Protein AF-Q3BUY1-F1 (afdb_monomer_lite)

InterPro domains:
  IPR007438 Protein of unknown function DUF488 [PF04343] (102-223)

pLDDT: mean 77.62, std 26.27, range [29.38, 98.88]

Secondary structure (DSSP, 8-state):
--PPPHHHHHHHHHHHHHHHHHHHHHHHTT----SS---------------S--------------PPP----------TT----S---EEEEEEE-TT--HHHHHHHHHHTT--EEEE--SS---SS-GGGSHHHHHHHHHHTT-EEEE-GGG-S-PPPPTT-S-TT-SSHHHHHHHHHTTSHHHHHHHHHHHHHHHHS-EEEEESSSSGGGSTHHHHHHHHHHTTEEEEEE-SSS-EEE----TT-EEETTEEE-PPPPPPS----

Sequence (268 aa):
MVALPAHRCHRIQDDLERSAITLLRELHALKKPMSQIRVRAEVACPSLAVGAGSASAVLPLRLTAAAMHDTSPLINTDAPGLQAAGDTAGMLWTIGHSTRTWEAFVALLSAHRIKAVVDVRRFPGSRRYPWFASDTMAHALDAASVRYLWLPELGGRRKAQPGSPNGAWRNAAFQGYADHMTSADFGAGLEQATAMARERRTALMCAEALWWQCHRRLIADLLLHRRWQVLHILGETAVQPHQLNADARPVGRDLIYPPRQVGLFSAG

Organism: Xanthomonas euvesicatoria pv. vesicatoria (strain 85-10) (NCBI:txid316273)

Radius of gyration: 26.45 Å; chains: 1; bounding box: 80×48×69 Å

Foldseek 3Di:
DDDDPVVVVVVVVVVVVVVVVVVVVVVVVVPDDDDDDDWDFDQDDDPDDDDDDDDDDDRDRDGDDDDDDDDDDDPPPPPPPPPDDDDFLFAAEAFACALDDPVQVVLQCVLVVFQEEEEQALQQDDPNHRCSRQVNVCVVVVVVNHHYHYQNLSHFPFAADVVQQAAQDPDRSLSRSLVSCPDPSVVVSLVVQSVCRVVTHYYYYDHDGDCVVDSVLQSLLLSVLVRYWYWYRNHSPDIDTRDHDPQWDDDPSGTGRGHPPPPPDPDD

Structure (mmCIF, N/CA/C/O backbone):
data_AF-Q3BUY1-F1
#
_entry.id   AF-Q3BUY1-F1
#
loop_
_atom_site.group_PDB
_atom_site.id
_atom_site.type_symbol
_atom_site.label_atom_id
_atom_site.label_alt_id
_atom_site.label_comp_id
_atom_site.label_asym_id
_atom_site.label_entity_id
_atom_site.label_seq_id
_atom_site.pdbx_PDB_ins_code
_atom_site.Cartn_x
_atom_site.Cartn_y
_atom_site.Cartn_z
_atom_site.occupancy
_atom_site.B_iso_or_equiv
_atom_site.auth_seq_id
_atom_site.auth_comp_id
_atom_site.auth_asym_id
_atom_site.auth_atom_id
_atom_site.pdbx_PDB_model_num
ATOM 1 N N . MET A 1 1 ? 64.585 -24.151 -15.903 1.00 33.78 1 MET A N 1
ATOM 2 C CA . MET A 1 1 ? 63.275 -24.597 -15.384 1.00 33.78 1 MET A CA 1
ATOM 3 C C . MET A 1 1 ? 63.355 -24.528 -13.867 1.00 33.78 1 MET A C 1
ATOM 5 O O . MET A 1 1 ? 64.097 -25.309 -13.293 1.00 33.78 1 MET A O 1
ATOM 9 N N . VAL A 1 2 ? 62.727 -23.545 -13.221 1.00 33.97 2 VAL A N 1
ATOM 10 C CA . VAL A 1 2 ? 62.712 -23.463 -11.749 1.00 33.97 2 VAL A CA 1
ATOM 11 C C . VAL A 1 2 ? 61.261 -23.605 -11.325 1.00 33.97 2 VAL A C 1
ATOM 13 O O . VAL A 1 2 ? 60.441 -22.745 -11.634 1.00 33.97 2 VAL A O 1
ATOM 16 N N . ALA A 1 3 ? 60.934 -24.733 -10.697 1.00 37.47 3 ALA A N 1
ATOM 17 C CA . ALA A 1 3 ? 59.628 -24.939 -10.092 1.00 37.47 3 ALA A CA 1
ATOM 18 C C . ALA A 1 3 ? 59.416 -23.898 -8.983 1.00 37.47 3 ALA A C 1
ATOM 20 O O . ALA A 1 3 ? 60.349 -23.579 -8.243 1.00 37.47 3 ALA A O 1
ATOM 21 N N . LEU A 1 4 ? 58.191 -23.381 -8.850 1.00 40.56 4 LEU A N 1
ATOM 22 C CA . LEU A 1 4 ? 57.811 -22.625 -7.660 1.00 40.56 4 LEU A CA 1
ATOM 23 C C . LEU A 1 4 ? 58.041 -23.532 -6.444 1.00 40.56 4 LEU A C 1
ATOM 25 O O . LEU A 1 4 ? 57.501 -24.639 -6.404 1.00 40.56 4 LEU A O 1
ATOM 29 N N . PRO A 1 5 ? 58.863 -23.112 -5.472 1.00 46.19 5 PRO A N 1
ATOM 30 C CA . PRO A 1 5 ? 59.181 -23.971 -4.349 1.00 46.19 5 PRO A CA 1
ATOM 31 C C . PRO A 1 5 ? 57.901 -24.238 -3.547 1.00 46.19 5 PRO A C 1
ATOM 33 O O . PRO A 1 5 ? 57.126 -23.319 -3.275 1.00 46.19 5 PRO A O 1
ATOM 36 N N . ALA A 1 6 ? 57.683 -25.506 -3.185 1.00 48.06 6 ALA A N 1
ATOM 37 C CA . ALA A 1 6 ? 56.434 -26.031 -2.617 1.00 48.06 6 ALA A CA 1
ATOM 38 C C . ALA A 1 6 ? 55.857 -25.194 -1.456 1.00 48.06 6 ALA A C 1
ATOM 40 O O . ALA A 1 6 ? 54.640 -25.089 -1.309 1.00 48.06 6 ALA A O 1
ATOM 41 N N . HIS A 1 7 ? 56.716 -24.509 -0.693 1.00 46.41 7 HIS A N 1
ATOM 42 C CA . HIS A 1 7 ? 56.315 -23.627 0.406 1.00 46.41 7 HIS A CA 1
ATOM 43 C C . HIS A 1 7 ? 55.450 -22.425 -0.028 1.00 46.41 7 HIS A C 1
ATOM 45 O O . HIS A 1 7 ? 54.626 -21.962 0.757 1.00 46.41 7 HIS A O 1
ATOM 51 N N . ARG A 1 8 ? 55.595 -21.912 -1.261 1.00 48.72 8 ARG A N 1
ATOM 52 C CA . ARG A 1 8 ? 54.744 -20.820 -1.781 1.00 48.72 8 ARG A CA 1
ATOM 53 C C . ARG A 1 8 ? 53.367 -21.308 -2.228 1.00 48.72 8 ARG A C 1
ATOM 55 O O . ARG A 1 8 ? 52.409 -20.557 -2.096 1.00 48.72 8 ARG A O 1
ATOM 62 N N . CYS A 1 9 ? 53.263 -22.547 -2.708 1.00 46.00 9 CYS A N 1
ATOM 63 C CA . CYS A 1 9 ? 51.984 -23.152 -3.086 1.00 46.00 9 CYS A CA 1
ATOM 64 C C . CYS A 1 9 ? 51.136 -23.461 -1.841 1.00 46.00 9 CYS A C 1
ATOM 66 O O . CYS A 1 9 ? 49.949 -23.157 -1.811 1.00 46.00 9 CYS A O 1
ATOM 68 N N . HIS A 1 10 ? 51.774 -23.960 -0.775 1.00 46.94 10 HIS A N 1
ATOM 69 C CA . HIS A 1 10 ? 51.109 -24.199 0.510 1.00 46.94 10 HIS A CA 1
ATOM 70 C C . HIS A 1 10 ? 50.552 -22.921 1.146 1.00 46.94 10 HIS A C 1
ATOM 72 O O . HIS A 1 10 ? 49.412 -22.918 1.589 1.00 46.94 10 HIS A O 1
ATOM 78 N N . ARG A 1 11 ? 51.295 -21.807 1.113 1.00 50.91 11 ARG A N 1
ATOM 79 C CA . ARG A 1 11 ? 50.829 -20.546 1.714 1.00 50.91 11 ARG A CA 1
ATOM 80 C C . ARG A 1 11 ? 49.587 -19.969 1.014 1.00 50.91 11 ARG A C 1
ATOM 82 O O . ARG A 1 11 ? 48.694 -19.468 1.681 1.00 50.91 11 ARG A O 1
ATOM 89 N N . ILE A 1 12 ? 49.501 -20.089 -0.314 1.00 51.91 12 ILE A N 1
ATOM 90 C CA . ILE A 1 12 ? 48.319 -19.663 -1.088 1.00 51.91 12 ILE A CA 1
ATOM 91 C C . ILE A 1 12 ? 47.115 -20.574 -0.794 1.00 51.91 12 ILE A C 1
ATOM 93 O O . ILE A 1 12 ? 45.978 -20.107 -0.753 1.00 51.91 12 ILE A O 1
ATOM 97 N N . GLN A 1 13 ? 47.364 -21.863 -0.557 1.00 50.06 13 GLN A N 1
ATOM 98 C CA . GLN A 1 13 ? 46.326 -22.822 -0.194 1.00 50.06 13 GLN A CA 1
ATOM 99 C C . GLN A 1 13 ? 45.777 -22.567 1.219 1.00 50.06 13 GLN A C 1
ATOM 101 O O . GLN A 1 13 ? 44.560 -22.519 1.392 1.00 50.06 13 GLN A O 1
ATOM 106 N N . ASP A 1 14 ? 46.650 -22.274 2.186 1.00 51.00 14 ASP A N 1
ATOM 107 C CA . ASP A 1 14 ? 46.259 -21.905 3.552 1.00 51.00 14 ASP A CA 1
ATOM 108 C C . ASP A 1 14 ? 45.413 -20.618 3.593 1.00 51.00 14 ASP A C 1
ATOM 110 O O . ASP A 1 14 ? 44.458 -20.521 4.369 1.00 51.00 14 ASP A O 1
ATOM 114 N N . ASP A 1 15 ? 45.739 -19.623 2.762 1.00 51.66 15 ASP A N 1
ATOM 115 C CA . ASP A 1 15 ? 45.001 -18.355 2.701 1.00 51.66 15 ASP A CA 1
ATOM 116 C C . ASP A 1 15 ? 43.596 -18.536 2.092 1.00 51.66 15 ASP A C 1
ATOM 118 O O . ASP A 1 15 ? 42.617 -17.986 2.606 1.00 51.66 15 ASP A O 1
ATOM 122 N N . LEU A 1 16 ? 43.457 -19.375 1.057 1.00 51.31 16 LEU A N 1
ATOM 123 C CA . LEU A 1 16 ? 42.161 -19.700 0.447 1.00 51.31 16 LEU A CA 1
ATOM 124 C C . LEU A 1 16 ? 41.267 -20.533 1.377 1.00 51.31 16 LEU A C 1
ATOM 126 O O . LEU A 1 16 ? 40.061 -20.279 1.460 1.00 51.31 16 LEU A O 1
ATOM 130 N N . GLU A 1 17 ? 41.840 -21.483 2.118 1.00 50.34 17 GLU A N 1
ATOM 131 C CA . GLU A 1 17 ? 41.109 -22.257 3.127 1.00 50.34 17 GLU A CA 1
ATOM 132 C C . GLU A 1 17 ? 40.621 -21.363 4.278 1.00 50.34 17 GLU A C 1
ATOM 134 O O . GLU A 1 17 ? 39.466 -21.473 4.702 1.00 50.34 17 GLU A O 1
ATOM 139 N N . ARG A 1 18 ? 41.434 -20.399 4.734 1.00 56.47 18 ARG A N 1
ATOM 140 C CA . ARG A 1 18 ? 41.022 -19.412 5.752 1.00 56.47 18 ARG A CA 1
ATOM 141 C C . ARG A 1 18 ? 39.893 -18.503 5.260 1.00 56.47 18 ARG A C 1
ATOM 143 O O . ARG A 1 18 ? 38.948 -18.245 6.016 1.00 56.47 18 ARG A O 1
ATOM 150 N N . SER A 1 19 ? 39.939 -18.048 4.007 1.00 54.31 19 SER A N 1
ATOM 151 C CA . SER A 1 19 ? 38.847 -17.273 3.400 1.00 54.31 19 SER A CA 1
ATOM 152 C C . SER A 1 19 ? 37.558 -18.093 3.266 1.00 54.31 19 SER A C 1
ATOM 154 O O . SER A 1 19 ? 36.484 -17.590 3.597 1.00 54.31 19 SER A O 1
ATOM 156 N N . ALA A 1 20 ? 37.644 -19.371 2.884 1.00 50.12 20 ALA A N 1
ATOM 157 C CA . ALA A 1 20 ? 36.488 -20.267 2.802 1.00 50.12 20 ALA A CA 1
ATOM 158 C C . ALA A 1 20 ? 35.864 -20.561 4.182 1.00 50.12 20 ALA A C 1
ATOM 160 O O . ALA A 1 20 ? 34.640 -20.556 4.322 1.00 50.12 20 ALA A O 1
ATOM 161 N N . ILE A 1 21 ? 36.684 -20.745 5.224 1.00 51.75 21 ILE A N 1
ATOM 162 C CA . ILE A 1 21 ? 36.218 -20.919 6.612 1.00 51.75 21 ILE A CA 1
ATOM 163 C C . ILE A 1 21 ? 35.515 -19.655 7.128 1.00 51.75 21 ILE A C 1
ATOM 165 O O . ILE A 1 21 ? 34.527 -19.753 7.858 1.00 51.75 21 ILE A O 1
ATOM 169 N N . THR A 1 22 ? 35.983 -18.467 6.737 1.00 50.09 22 THR A N 1
ATOM 170 C CA . THR A 1 22 ? 35.361 -17.186 7.117 1.00 50.09 22 THR A CA 1
ATOM 171 C C . THR A 1 22 ? 33.976 -17.042 6.482 1.00 50.09 22 THR A C 1
ATOM 173 O O . THR A 1 22 ? 33.007 -16.743 7.179 1.00 50.09 22 THR A O 1
ATOM 176 N N . LEU A 1 23 ? 33.852 -17.395 5.200 1.00 50.19 23 LEU A N 1
ATOM 177 C CA . LEU A 1 23 ? 32.583 -17.400 4.467 1.00 50.19 23 LEU A CA 1
ATOM 178 C C . LEU A 1 23 ? 31.588 -18.432 5.035 1.00 50.19 23 LEU A C 1
ATOM 180 O O . LEU A 1 23 ? 30.393 -18.167 5.154 1.00 50.19 23 LEU A O 1
ATOM 184 N N . LEU A 1 24 ? 32.082 -19.598 5.465 1.00 50.47 24 LEU A N 1
ATOM 185 C CA . LEU A 1 24 ? 31.274 -20.619 6.141 1.00 50.47 24 LEU A CA 1
ATOM 186 C C . LEU A 1 24 ? 30.783 -20.168 7.528 1.00 50.47 24 LEU A C 1
ATOM 188 O O . LEU A 1 24 ? 29.666 -20.511 7.915 1.00 50.47 24 LEU A O 1
ATOM 192 N N . ARG A 1 25 ? 31.569 -19.373 8.267 1.00 50.62 25 ARG A N 1
ATOM 193 C CA . ARG A 1 25 ? 31.156 -18.789 9.558 1.00 50.62 25 ARG A CA 1
ATOM 194 C C . ARG A 1 25 ? 30.092 -17.700 9.391 1.00 50.62 25 ARG A C 1
ATOM 196 O O . ARG A 1 25 ? 29.141 -17.678 10.171 1.00 50.62 25 ARG A O 1
ATOM 203 N N . GLU A 1 26 ? 30.193 -16.862 8.359 1.00 52.25 26 GLU A N 1
ATOM 204 C CA . GLU A 1 26 ? 29.149 -15.881 8.013 1.00 52.25 26 GLU A CA 1
ATOM 205 C C . GLU A 1 26 ? 27.837 -16.560 7.593 1.00 52.25 26 GLU A C 1
ATOM 207 O O . GLU A 1 26 ? 26.754 -16.136 7.997 1.00 52.25 26 GLU A O 1
ATOM 212 N N . LEU A 1 27 ? 27.917 -17.679 6.866 1.00 50.47 27 LEU A N 1
ATOM 213 C CA . LEU A 1 27 ? 26.748 -18.489 6.516 1.00 50.47 27 LEU A CA 1
ATOM 214 C C . LEU A 1 27 ? 26.133 -19.209 7.733 1.00 50.47 27 LEU A C 1
ATOM 216 O O . LEU A 1 27 ? 24.914 -19.375 7.790 1.00 50.47 27 LEU A O 1
ATOM 220 N N . HIS A 1 28 ? 26.937 -19.591 8.732 1.00 46.62 28 HIS A N 1
ATOM 221 C CA . HIS A 1 28 ? 26.456 -20.195 9.983 1.00 46.62 28 HIS A CA 1
ATOM 222 C C . HIS A 1 28 ? 25.688 -19.190 10.871 1.00 46.62 28 HIS A C 1
ATOM 224 O O . HIS A 1 28 ? 24.742 -19.570 11.564 1.00 46.62 28 HIS A O 1
ATOM 230 N N . ALA A 1 29 ? 26.011 -17.892 10.794 1.00 47.16 29 ALA A N 1
ATOM 231 C CA . ALA A 1 29 ? 25.286 -16.820 11.491 1.00 47.16 29 ALA A CA 1
ATOM 232 C C . ALA A 1 29 ? 23.836 -16.618 10.990 1.00 47.16 29 ALA A C 1
ATOM 234 O O . ALA A 1 29 ? 23.033 -15.970 11.661 1.00 47.16 29 ALA A O 1
ATOM 235 N N . LEU A 1 30 ? 23.465 -17.220 9.852 1.00 50.41 30 LEU A N 1
ATOM 236 C CA . LEU A 1 30 ? 22.127 -17.142 9.251 1.00 50.41 30 LEU A CA 1
ATOM 237 C C . LEU A 1 30 ? 21.126 -18.197 9.774 1.00 50.41 30 LEU A C 1
ATOM 239 O O . LEU A 1 30 ? 20.049 -18.330 9.193 1.00 50.41 30 LEU A O 1
ATOM 243 N N . LYS A 1 31 ? 21.443 -18.945 10.850 1.00 46.41 31 LYS A N 1
ATOM 244 C CA . LYS A 1 31 ? 20.553 -19.941 11.505 1.00 46.41 31 LYS A CA 1
ATOM 245 C C . LYS A 1 31 ? 19.783 -20.848 10.517 1.00 46.41 31 LYS A C 1
ATOM 247 O O . LYS A 1 31 ? 18.585 -21.078 10.673 1.00 46.41 31 LYS A O 1
ATOM 252 N N . LYS A 1 32 ? 20.458 -21.394 9.501 1.00 46.50 32 LYS A N 1
ATOM 253 C CA . LYS A 1 32 ? 19.895 -22.465 8.658 1.00 46.50 32 LYS A CA 1
ATOM 254 C C . LYS A 1 32 ? 20.292 -23.846 9.208 1.00 46.50 32 LYS A C 1
ATOM 256 O O . LYS A 1 32 ? 21.431 -23.996 9.649 1.00 46.50 32 LYS A O 1
ATOM 261 N N . PRO A 1 33 ? 19.406 -24.862 9.180 1.00 34.06 33 PRO A N 1
ATOM 262 C CA . PRO A 1 33 ? 19.759 -26.225 9.576 1.00 34.06 33 PRO A CA 1
ATOM 263 C C . PRO A 1 33 ? 20.841 -26.796 8.643 1.00 34.06 33 PRO A C 1
ATOM 265 O O . PRO A 1 33 ? 20.724 -26.765 7.420 1.00 34.06 33 PRO A O 1
ATOM 268 N N . MET A 1 34 ? 21.925 -27.281 9.245 1.00 43.62 34 MET A N 1
ATOM 269 C CA . MET A 1 34 ? 23.243 -27.479 8.630 1.00 43.62 34 MET A CA 1
ATOM 270 C C . MET A 1 34 ? 23.447 -28.858 7.965 1.00 43.62 34 MET A C 1
ATOM 272 O O . MET A 1 34 ? 24.556 -29.384 7.981 1.00 43.62 34 MET A O 1
ATOM 276 N N . SER A 1 35 ? 22.407 -29.489 7.411 1.00 42.53 35 SER A N 1
ATOM 277 C CA . SER A 1 35 ? 22.484 -30.908 7.014 1.00 42.53 35 SER A CA 1
ATOM 278 C C . SER A 1 35 ? 22.704 -31.202 5.523 1.00 42.53 35 SER A C 1
ATOM 280 O O . SER A 1 35 ? 22.839 -32.375 5.188 1.00 42.53 35 SER A O 1
ATOM 282 N N . GLN A 1 36 ? 22.776 -30.218 4.614 1.00 41.38 36 GLN A N 1
ATOM 283 C CA . GLN A 1 36 ? 22.778 -30.529 3.165 1.00 41.38 36 GLN A CA 1
ATOM 284 C C . GLN A 1 36 ? 23.725 -29.715 2.263 1.00 41.38 36 GLN A C 1
ATOM 286 O O . GLN A 1 36 ? 23.514 -29.658 1.056 1.00 41.38 36 GLN A O 1
ATOM 291 N N . ILE A 1 37 ? 24.806 -29.122 2.782 1.00 41.00 37 ILE A N 1
ATOM 292 C CA . ILE A 1 37 ? 25.810 -28.462 1.923 1.00 41.00 37 ILE A CA 1
ATOM 293 C C . ILE A 1 37 ? 27.189 -29.080 2.165 1.00 41.00 37 ILE A C 1
ATOM 295 O O . ILE A 1 37 ? 27.761 -28.931 3.242 1.00 41.00 37 ILE A O 1
ATOM 299 N N . ARG A 1 38 ? 27.741 -29.754 1.146 1.00 39.22 38 ARG A N 1
ATOM 300 C CA . ARG A 1 38 ? 29.168 -30.107 1.073 1.00 39.22 38 ARG A CA 1
ATOM 301 C C . ARG A 1 38 ? 29.831 -29.244 0.004 1.00 39.22 38 ARG A C 1
ATOM 303 O O . ARG A 1 38 ? 29.474 -29.335 -1.165 1.00 39.22 38 ARG A O 1
ATOM 310 N N . VAL A 1 39 ? 30.799 -28.428 0.410 1.00 37.84 39 VAL A N 1
ATOM 311 C CA . VAL A 1 39 ? 31.670 -27.665 -0.495 1.00 37.84 39 VAL A CA 1
ATOM 312 C C . VAL A 1 39 ? 33.009 -28.388 -0.555 1.00 37.84 39 VAL A C 1
ATOM 314 O O . VAL A 1 39 ? 33.615 -28.632 0.488 1.00 37.84 39 VAL A O 1
ATOM 317 N N . ARG A 1 40 ? 33.471 -28.743 -1.756 1.00 41.34 40 ARG A N 1
ATOM 318 C CA . ARG A 1 40 ? 34.825 -29.263 -1.979 1.00 41.34 40 ARG A CA 1
ATOM 319 C C . ARG A 1 40 ? 35.535 -28.329 -2.952 1.00 41.34 40 ARG A C 1
ATOM 321 O O . ARG A 1 40 ? 35.026 -28.083 -4.041 1.00 41.34 40 ARG A O 1
ATOM 328 N N . ALA A 1 41 ? 36.671 -27.780 -2.537 1.00 34.78 41 ALA A N 1
ATOM 329 C CA . ALA A 1 41 ? 37.552 -27.011 -3.404 1.00 34.78 41 ALA A CA 1
ATOM 330 C C . ALA A 1 41 ? 38.687 -27.935 -3.857 1.00 34.78 41 ALA A C 1
ATOM 332 O O . ALA A 1 41 ? 39.421 -28.455 -3.022 1.00 34.78 41 ALA A O 1
ATOM 333 N N . GLU A 1 42 ? 38.819 -28.160 -5.161 1.00 41.69 42 GLU A N 1
ATOM 334 C CA . GLU A 1 42 ? 39.972 -28.850 -5.744 1.00 41.69 42 GLU A CA 1
ATOM 335 C C . GLU A 1 42 ? 40.670 -27.895 -6.713 1.00 41.69 42 GLU A C 1
ATOM 337 O O . GLU A 1 42 ? 40.046 -27.320 -7.607 1.00 41.69 42 GLU A O 1
ATOM 342 N N . VAL A 1 43 ? 41.976 -27.705 -6.519 1.00 38.78 43 VAL A N 1
ATOM 343 C CA . VAL A 1 43 ? 42.824 -26.910 -7.410 1.00 38.78 43 VAL A CA 1
ATOM 344 C C . VAL A 1 43 ? 43.507 -27.874 -8.373 1.00 38.78 43 VAL A C 1
ATOM 346 O O . VAL A 1 43 ? 44.375 -28.649 -7.976 1.00 38.78 43 VAL A O 1
ATOM 349 N N . ALA A 1 44 ? 43.119 -27.839 -9.646 1.00 41.78 44 ALA A N 1
ATOM 350 C CA . ALA A 1 44 ? 43.862 -28.535 -10.689 1.00 41.78 44 ALA A CA 1
ATOM 351 C C . ALA A 1 44 ? 45.141 -27.743 -10.998 1.00 41.78 44 ALA A C 1
ATOM 353 O O . ALA A 1 44 ? 45.077 -26.563 -11.337 1.00 41.78 44 ALA A O 1
ATOM 354 N N . CYS A 1 45 ? 46.298 -28.393 -10.887 1.00 35.41 45 CYS A N 1
ATOM 355 C CA . CYS A 1 45 ? 47.588 -27.818 -11.253 1.00 35.41 45 CYS A CA 1
ATOM 356 C C . CYS A 1 45 ? 47.900 -28.237 -12.700 1.00 35.41 45 CYS A C 1
ATOM 358 O O . CYS A 1 45 ? 48.196 -29.414 -12.921 1.00 35.41 45 CYS A O 1
ATOM 360 N N . PRO A 1 46 ? 47.787 -27.359 -13.713 1.00 40.88 46 PRO A N 1
ATOM 361 C CA . PRO A 1 46 ? 48.114 -27.758 -15.070 1.00 40.88 46 PRO A CA 1
ATOM 362 C C . PRO A 1 46 ? 49.635 -27.749 -15.254 1.00 40.88 46 PRO A C 1
ATOM 364 O O . PRO A 1 46 ? 50.321 -26.795 -14.882 1.00 40.88 46 PRO A O 1
ATOM 367 N N . SER A 1 47 ? 50.174 -28.786 -15.891 1.00 38.91 47 SER A N 1
ATOM 368 C CA . SER A 1 47 ? 51.496 -28.720 -16.509 1.00 38.91 47 SER A CA 1
ATOM 369 C C . SER A 1 47 ? 51.421 -27.776 -17.716 1.00 38.91 47 SER A C 1
ATOM 371 O O . SER A 1 47 ? 51.052 -28.193 -18.813 1.00 38.91 47 SER A O 1
ATOM 373 N N . LEU A 1 48 ? 51.709 -26.489 -17.520 1.00 39.78 48 LEU A N 1
ATOM 374 C CA . LEU A 1 48 ? 51.789 -25.506 -18.604 1.00 39.78 48 LEU A CA 1
ATOM 375 C C . LEU A 1 48 ? 53.244 -25.347 -19.057 1.00 39.78 48 LEU A C 1
ATOM 377 O O . LEU A 1 48 ? 54.081 -24.821 -18.326 1.00 39.78 48 LEU A O 1
ATOM 381 N N . ALA A 1 49 ? 53.534 -25.771 -20.287 1.00 36.78 49 ALA A N 1
ATOM 382 C CA . ALA A 1 49 ? 54.678 -25.275 -21.041 1.00 36.78 49 ALA A CA 1
ATOM 383 C C . ALA A 1 49 ? 54.331 -23.871 -21.566 1.00 36.78 49 ALA A C 1
ATOM 385 O O . ALA A 1 49 ? 53.305 -23.699 -22.221 1.00 36.78 49 ALA A O 1
ATOM 386 N N . VAL A 1 50 ? 55.163 -22.868 -21.274 1.00 40.25 50 VAL A N 1
ATOM 387 C CA . VAL A 1 50 ? 54.979 -21.488 -21.754 1.00 40.25 50 VAL A CA 1
ATOM 388 C C . VAL A 1 50 ? 56.152 -21.125 -22.661 1.00 40.25 50 VAL A C 1
ATOM 390 O O . VAL A 1 50 ? 57.295 -21.065 -22.210 1.00 40.25 50 VAL A O 1
ATOM 393 N N . GLY A 1 51 ? 55.865 -20.895 -23.944 1.00 32.59 51 GLY A N 1
ATOM 394 C CA . GLY A 1 51 ? 56.758 -20.182 -24.857 1.00 32.59 51 GLY A CA 1
ATOM 395 C C . GLY A 1 51 ? 56.772 -18.690 -24.517 1.00 32.59 51 GLY A C 1
ATOM 396 O O . GLY A 1 51 ? 55.750 -18.130 -24.129 1.00 32.59 51 GLY A O 1
ATOM 397 N N . ALA A 1 52 ? 57.948 -18.071 -24.611 1.00 41.34 52 ALA A N 1
ATOM 398 C CA . ALA A 1 52 ? 58.226 -16.721 -24.135 1.00 41.34 52 ALA A CA 1
ATOM 399 C C . ALA A 1 52 ? 57.301 -15.652 -24.749 1.00 41.34 52 ALA A C 1
ATOM 401 O O . ALA A 1 52 ? 57.307 -15.419 -25.953 1.00 41.34 52 ALA A O 1
ATOM 402 N N . GLY A 1 53 ? 56.552 -14.968 -23.887 1.00 35.06 53 GLY A N 1
ATOM 403 C CA . GLY A 1 53 ? 55.753 -13.791 -24.214 1.00 35.06 53 GLY A CA 1
ATOM 404 C C . GLY A 1 53 ? 54.945 -13.379 -22.989 1.00 35.06 53 GLY A C 1
ATOM 405 O O . GLY A 1 53 ? 54.182 -14.175 -22.452 1.00 35.06 53 GLY A O 1
ATOM 406 N N . SER A 1 54 ? 55.168 -12.168 -22.486 1.00 46.00 54 SER A N 1
ATOM 407 C CA . SER A 1 54 ? 54.565 -11.640 -21.260 1.00 46.00 54 SER A CA 1
ATOM 408 C C . SER A 1 54 ? 53.033 -11.685 -21.297 1.00 46.00 54 SER A C 1
ATOM 410 O O . SER A 1 54 ? 52.411 -10.911 -22.022 1.00 46.00 54 SER A O 1
ATOM 412 N N . ALA A 1 55 ? 52.427 -12.537 -20.471 1.00 35.31 55 ALA A N 1
ATOM 413 C CA . ALA A 1 55 ? 50.999 -12.513 -20.187 1.00 35.31 55 ALA A CA 1
ATOM 414 C C . ALA A 1 55 ? 50.750 -12.903 -18.722 1.00 35.31 55 ALA A C 1
ATOM 416 O O . ALA A 1 55 ? 51.265 -13.904 -18.228 1.00 35.31 55 ALA A O 1
ATOM 417 N N . SER A 1 56 ? 49.969 -12.077 -18.027 1.00 36.53 56 SER A N 1
ATOM 418 C CA . SER A 1 56 ? 49.468 -12.324 -16.675 1.00 36.53 56 SER A CA 1
ATOM 419 C C . SER A 1 56 ? 48.648 -13.623 -16.659 1.00 36.53 56 SER A C 1
ATOM 421 O O . SER A 1 56 ? 47.618 -13.713 -17.327 1.00 36.53 56 SER A O 1
ATOM 423 N N . ALA A 1 57 ? 49.119 -14.648 -15.945 1.00 36.38 57 ALA A N 1
ATOM 424 C CA . ALA A 1 57 ? 48.443 -15.939 -15.854 1.00 36.38 57 ALA A CA 1
ATOM 425 C C . ALA A 1 57 ? 47.321 -15.874 -14.807 1.00 36.38 57 ALA A C 1
ATOM 427 O O . ALA A 1 57 ? 47.560 -15.982 -13.605 1.00 36.38 57 ALA A O 1
ATOM 428 N N . VAL A 1 58 ? 46.085 -15.698 -15.267 1.00 36.72 58 VAL A N 1
ATOM 429 C CA . VAL A 1 58 ? 44.887 -15.877 -14.442 1.00 36.72 58 VAL A CA 1
ATOM 430 C C . VAL A 1 58 ? 44.611 -17.381 -14.352 1.00 36.72 58 VAL A C 1
ATOM 432 O O . VAL A 1 58 ? 44.250 -18.004 -15.349 1.00 36.72 58 VAL A O 1
ATOM 435 N N . LEU A 1 59 ? 44.816 -17.985 -13.177 1.00 34.88 59 LEU A N 1
ATOM 436 C CA . LEU A 1 59 ? 44.452 -19.385 -12.935 1.00 34.88 59 LEU A CA 1
ATOM 437 C C . LEU A 1 59 ? 42.921 -19.481 -12.777 1.00 34.88 59 LEU A C 1
ATOM 439 O O . LEU A 1 59 ? 42.363 -18.778 -11.931 1.00 34.88 59 LEU A O 1
ATOM 443 N N . PRO A 1 60 ? 42.212 -20.332 -13.538 1.00 31.55 60 PRO A N 1
ATOM 444 C CA . PRO A 1 60 ? 40.775 -20.484 -13.370 1.00 31.55 60 PRO A CA 1
ATOM 445 C C . PRO A 1 60 ? 40.478 -21.309 -12.111 1.00 31.55 60 PRO A C 1
ATOM 447 O O . PRO A 1 60 ? 40.742 -22.509 -12.057 1.00 31.55 60 PRO A O 1
ATOM 450 N N . LEU A 1 61 ? 39.889 -20.674 -11.099 1.00 30.80 61 LEU A N 1
ATOM 451 C CA . LEU A 1 61 ? 39.300 -21.372 -9.959 1.00 30.80 61 LEU A CA 1
ATOM 452 C C . LEU A 1 61 ? 37.981 -22.017 -10.420 1.00 30.80 61 LEU A C 1
ATOM 454 O O . LEU A 1 61 ? 37.001 -21.318 -10.674 1.00 30.80 61 LEU A O 1
ATOM 458 N N . ARG A 1 62 ? 37.932 -23.347 -10.556 1.00 33.00 62 ARG A N 1
ATOM 459 C CA . ARG A 1 62 ? 36.671 -24.070 -10.787 1.00 33.00 62 ARG A CA 1
ATOM 460 C C . ARG A 1 62 ? 36.072 -24.496 -9.449 1.00 33.00 62 ARG A C 1
ATOM 462 O O . ARG A 1 62 ? 36.435 -25.533 -8.909 1.00 33.00 62 ARG A O 1
ATOM 469 N N . LEU A 1 63 ? 35.104 -23.730 -8.946 1.00 29.38 63 LEU A N 1
ATOM 470 C CA . LEU A 1 63 ? 34.142 -24.264 -7.980 1.00 29.38 63 LEU A CA 1
ATOM 471 C C . LEU A 1 63 ? 33.140 -25.134 -8.745 1.00 29.38 63 LEU A C 1
ATOM 473 O O . LEU A 1 63 ? 32.344 -24.624 -9.529 1.00 29.38 63 LEU A O 1
ATOM 477 N N . THR A 1 64 ? 33.167 -26.445 -8.523 1.00 31.30 64 THR A N 1
ATOM 478 C CA . THR A 1 64 ? 32.097 -27.338 -8.983 1.00 31.30 64 THR A CA 1
ATOM 479 C C . THR A 1 64 ? 31.159 -27.622 -7.816 1.00 31.30 64 THR A C 1
ATOM 481 O O . THR A 1 64 ? 31.448 -28.423 -6.934 1.00 31.30 64 THR A O 1
ATOM 484 N N . ALA A 1 65 ? 30.015 -26.938 -7.798 1.00 34.19 65 ALA A N 1
ATOM 485 C CA . ALA A 1 65 ? 28.857 -27.371 -7.029 1.00 34.19 65 ALA A CA 1
ATOM 486 C C . ALA A 1 65 ? 28.016 -28.261 -7.951 1.00 34.19 65 ALA A C 1
ATOM 488 O O . ALA A 1 65 ? 27.343 -27.768 -8.853 1.00 34.19 65 ALA A O 1
ATOM 489 N N . ALA A 1 66 ? 28.101 -29.578 -7.776 1.00 32.56 66 ALA A N 1
ATOM 490 C CA . ALA A 1 66 ? 27.248 -30.505 -8.506 1.00 32.56 66 ALA A CA 1
ATOM 491 C C . ALA A 1 66 ? 25.853 -30.516 -7.862 1.00 32.56 66 ALA A C 1
ATOM 493 O O . ALA A 1 66 ? 25.628 -31.191 -6.859 1.00 32.56 66 ALA A O 1
ATOM 494 N N . ALA A 1 67 ? 24.922 -29.752 -8.434 1.00 33.03 67 ALA A N 1
ATOM 495 C CA . ALA A 1 67 ? 23.497 -30.011 -8.282 1.00 33.03 67 ALA A CA 1
ATOM 496 C C . ALA A 1 67 ? 23.103 -31.047 -9.341 1.00 33.03 67 ALA A C 1
ATOM 498 O O . ALA A 1 67 ? 23.375 -30.880 -10.529 1.00 33.03 67 ALA A O 1
ATOM 499 N N . MET A 1 68 ? 22.526 -32.152 -8.888 1.00 30.72 68 MET A N 1
ATOM 500 C CA . MET A 1 68 ? 22.003 -33.204 -9.753 1.00 30.72 68 MET A CA 1
ATOM 501 C C . MET A 1 68 ? 20.773 -32.695 -10.524 1.00 30.72 68 MET A C 1
ATOM 503 O O . MET A 1 68 ? 20.033 -31.843 -10.042 1.00 30.72 68 MET A O 1
ATOM 507 N N . HIS A 1 69 ? 20.670 -33.191 -11.755 1.00 31.98 69 HIS A N 1
ATOM 508 C CA . HIS A 1 69 ? 19.923 -32.695 -12.908 1.00 31.98 69 HIS A CA 1
ATOM 509 C C . HIS A 1 69 ? 18.434 -32.366 -12.716 1.00 31.98 69 HIS A C 1
ATOM 511 O O . HIS A 1 69 ? 17.711 -33.046 -11.998 1.00 31.98 69 HIS A O 1
ATOM 517 N N . ASP A 1 70 ? 18.031 -31.365 -13.505 1.00 31.17 70 ASP A N 1
ATOM 518 C CA . ASP A 1 70 ? 16.798 -31.257 -14.294 1.00 31.17 70 ASP A CA 1
ATOM 519 C C . ASP A 1 70 ? 15.474 -31.686 -13.645 1.00 31.17 70 ASP A C 1
ATOM 521 O O . ASP A 1 70 ? 15.068 -32.846 -13.643 1.00 31.17 70 ASP A O 1
ATOM 525 N N . THR A 1 71 ? 14.737 -30.686 -13.175 1.00 32.78 71 THR A N 1
ATOM 526 C CA . THR A 1 71 ? 13.317 -30.513 -13.500 1.00 32.78 71 THR A CA 1
ATOM 527 C C . THR A 1 71 ? 12.944 -29.078 -13.145 1.00 32.78 71 THR A C 1
ATOM 529 O O . THR A 1 71 ? 13.375 -28.535 -12.127 1.00 32.78 71 THR A O 1
ATOM 532 N N . SER A 1 72 ? 12.177 -28.427 -14.016 1.00 33.56 72 SER A N 1
ATOM 533 C CA . SER A 1 72 ? 11.630 -27.085 -13.785 1.00 33.56 72 SER A CA 1
ATOM 534 C C . SER A 1 72 ? 11.058 -26.949 -12.369 1.00 33.56 72 SER A C 1
ATOM 536 O O . SER A 1 72 ? 10.252 -27.799 -11.983 1.00 33.56 72 SER A O 1
ATOM 538 N N . PRO A 1 73 ? 11.366 -25.890 -11.594 1.00 35.41 73 PRO A N 1
ATOM 539 C CA . PRO A 1 73 ? 10.654 -25.679 -10.354 1.00 35.41 73 PRO A CA 1
ATOM 540 C C . PRO A 1 73 ? 9.282 -25.109 -10.710 1.00 35.41 73 PRO A C 1
ATOM 542 O O . PRO A 1 73 ? 9.091 -23.909 -10.923 1.00 35.41 73 PRO A O 1
ATOM 545 N N . LEU A 1 74 ? 8.307 -26.014 -10.770 1.00 34.25 74 LEU A N 1
ATOM 546 C CA . LEU A 1 74 ? 6.955 -25.711 -10.342 1.00 34.25 74 LEU A CA 1
ATOM 547 C C . LEU A 1 74 ? 7.064 -24.970 -9.007 1.00 34.25 74 LEU A C 1
ATOM 549 O O . LEU A 1 74 ? 7.796 -25.375 -8.103 1.00 34.25 74 LEU A O 1
ATOM 553 N N . ILE A 1 75 ? 6.359 -23.852 -8.904 1.00 41.06 75 ILE A N 1
ATOM 554 C CA . ILE A 1 75 ? 6.119 -23.189 -7.630 1.00 41.06 75 ILE A CA 1
ATOM 555 C C . ILE A 1 75 ? 5.435 -24.229 -6.735 1.00 41.06 75 ILE A C 1
ATOM 557 O O . ILE A 1 75 ? 4.236 -24.460 -6.881 1.00 41.06 75 ILE A O 1
ATOM 561 N N . ASN A 1 76 ? 6.182 -24.859 -5.824 1.00 32.44 76 ASN A N 1
ATOM 562 C CA . ASN A 1 76 ? 5.580 -25.590 -4.720 1.00 32.44 76 ASN A CA 1
ATOM 563 C C . ASN A 1 76 ? 4.907 -24.548 -3.835 1.00 32.44 76 ASN A C 1
ATOM 565 O O . ASN A 1 76 ? 5.553 -23.760 -3.146 1.00 32.44 76 ASN A O 1
ATOM 569 N N . THR A 1 77 ? 3.583 -24.525 -3.923 1.00 40.81 77 THR A N 1
ATOM 570 C CA . THR A 1 77 ? 2.703 -23.705 -3.089 1.00 40.81 77 THR A CA 1
ATOM 571 C C . THR A 1 77 ? 2.587 -24.278 -1.670 1.00 40.81 77 THR A C 1
ATOM 573 O O . THR A 1 77 ? 1.961 -23.667 -0.810 1.00 40.81 77 THR A O 1
ATOM 576 N N . ASP A 1 78 ? 3.281 -25.384 -1.394 1.00 36.19 78 ASP A N 1
ATOM 577 C CA . ASP A 1 78 ? 3.335 -26.066 -0.105 1.00 36.19 78 ASP A CA 1
ATOM 578 C C . ASP A 1 78 ? 4.466 -25.518 0.774 1.00 36.19 78 ASP A C 1
ATOM 580 O O . ASP A 1 78 ? 5.414 -26.208 1.154 1.00 36.19 78 ASP A O 1
ATOM 584 N N . ALA A 1 79 ? 4.362 -24.237 1.127 1.00 38.41 79 ALA A N 1
ATOM 585 C CA . ALA A 1 79 ? 4.933 -23.790 2.389 1.00 38.41 79 ALA A CA 1
ATOM 586 C C . ALA A 1 79 ? 4.083 -24.409 3.519 1.00 38.41 79 ALA A C 1
ATOM 588 O O . ALA A 1 79 ? 2.862 -24.220 3.517 1.00 38.41 79 ALA A O 1
ATOM 589 N N . PRO A 1 80 ? 4.669 -25.134 4.491 1.00 37.91 80 PRO A N 1
ATOM 590 C CA . PRO A 1 80 ? 3.899 -25.711 5.584 1.00 37.91 80 PRO A CA 1
ATOM 591 C C . PRO A 1 80 ? 3.384 -24.568 6.467 1.00 37.91 80 PRO A C 1
ATOM 593 O O . PRO A 1 80 ? 4.143 -23.951 7.214 1.00 37.91 80 PRO A O 1
ATOM 596 N N . GLY A 1 81 ? 2.095 -24.245 6.322 1.00 34.56 81 GLY A N 1
ATOM 597 C CA . GLY A 1 81 ? 1.425 -23.204 7.102 1.00 34.56 81 GLY A CA 1
ATOM 598 C C . GLY A 1 81 ? 0.230 -22.506 6.447 1.00 34.56 81 GLY A C 1
ATOM 599 O O . GLY A 1 81 ? -0.403 -21.695 7.120 1.00 34.56 81 GLY A O 1
ATOM 600 N N . LEU A 1 82 ? -0.126 -22.791 5.187 1.00 45.66 82 LEU A N 1
ATOM 601 C CA . LEU A 1 82 ? -1.391 -22.304 4.627 1.00 45.66 82 LEU A CA 1
ATOM 602 C C . LEU A 1 82 ? -2.520 -23.258 5.038 1.00 45.66 82 LEU A C 1
ATOM 604 O O . LEU A 1 82 ? -2.818 -24.225 4.345 1.00 45.66 82 LEU A O 1
ATOM 608 N N . GLN A 1 83 ? -3.135 -23.012 6.194 1.00 39.31 83 GLN A N 1
ATOM 609 C CA . GLN A 1 83 ? -4.403 -23.659 6.526 1.00 39.31 83 GLN A CA 1
ATOM 610 C C . GLN A 1 83 ? -5.449 -23.235 5.484 1.00 39.31 83 GLN A C 1
ATOM 612 O O . GLN A 1 83 ? -5.953 -22.114 5.518 1.00 39.31 83 GLN A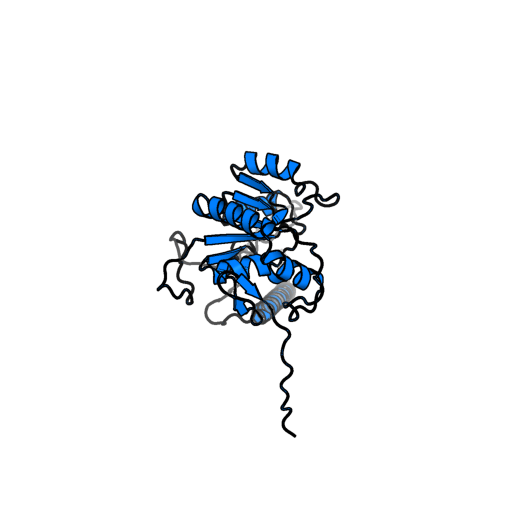 O 1
ATOM 617 N N . ALA A 1 84 ? -5.758 -24.122 4.541 1.00 44.84 84 ALA A N 1
ATOM 618 C CA . ALA A 1 84 ? -6.895 -23.984 3.647 1.00 44.84 84 ALA A CA 1
ATOM 619 C C . ALA A 1 84 ? -8.080 -24.767 4.226 1.00 44.84 84 ALA A C 1
ATOM 621 O O . ALA A 1 84 ? -8.069 -25.993 4.225 1.00 44.84 84 ALA A O 1
ATOM 622 N N . ALA A 1 85 ? -9.092 -24.046 4.715 1.00 42.94 85 ALA A N 1
ATOM 623 C CA . ALA A 1 85 ? -10.475 -24.527 4.832 1.00 42.94 85 ALA A CA 1
ATOM 624 C C . ALA A 1 85 ? -11.455 -23.343 4.982 1.00 42.94 85 ALA A C 1
ATOM 626 O O . ALA A 1 85 ? -12.328 -23.326 5.846 1.00 42.94 85 ALA A O 1
ATOM 627 N N . GLY A 1 86 ? -11.280 -22.313 4.154 1.00 55.44 86 GLY A N 1
ATOM 628 C CA . GLY A 1 86 ? -12.225 -21.209 4.020 1.00 55.44 86 GLY A CA 1
ATOM 629 C C . GLY A 1 86 ? -11.995 -20.482 2.700 1.00 55.44 86 GLY A C 1
ATOM 630 O O . GLY A 1 86 ? -10.846 -20.314 2.289 1.00 55.44 86 GLY A O 1
ATOM 631 N N . ASP A 1 87 ? -13.072 -20.063 2.034 1.00 72.44 87 ASP A N 1
ATOM 632 C CA . ASP A 1 87 ? -12.984 -19.304 0.784 1.00 72.44 87 ASP A CA 1
ATOM 633 C C . ASP A 1 87 ? -12.159 -18.027 0.997 1.00 72.44 87 ASP A C 1
ATOM 635 O O . ASP A 1 87 ? -12.517 -17.137 1.778 1.00 72.44 87 ASP A O 1
ATOM 639 N N . THR A 1 88 ? -11.015 -17.960 0.315 1.00 79.19 88 THR A N 1
ATOM 640 C CA . THR A 1 88 ? -10.150 -16.778 0.283 1.00 79.19 88 THR A CA 1
ATOM 641 C C . THR A 1 88 ? -10.783 -15.735 -0.641 1.00 79.19 88 THR A C 1
ATOM 643 O O . THR A 1 88 ? -11.137 -16.042 -1.775 1.00 79.19 88 THR A O 1
ATOM 646 N N . ALA A 1 89 ? -10.893 -14.486 -0.185 1.00 90.75 89 ALA A N 1
ATOM 647 C CA . ALA A 1 89 ? -11.518 -13.394 -0.941 1.00 90.75 89 ALA A CA 1
ATOM 648 C C . ALA A 1 89 ? -10.687 -12.918 -2.154 1.00 90.75 89 ALA A C 1
ATOM 650 O O . ALA A 1 89 ? -11.220 -12.265 -3.053 1.00 90.75 89 ALA A O 1
ATOM 651 N N . GLY A 1 90 ? -9.387 -13.223 -2.160 1.00 96.12 90 GLY A N 1
ATOM 652 C CA . GLY A 1 90 ? -8.438 -12.933 -3.232 1.00 96.12 90 GLY A CA 1
ATOM 653 C C . GLY A 1 90 ? -6.985 -12.963 -2.746 1.00 96.12 90 GLY A C 1
ATOM 654 O O . GLY A 1 90 ? -6.709 -13.206 -1.568 1.00 96.12 90 GLY A O 1
ATOM 655 N N . MET A 1 91 ? -6.041 -12.697 -3.651 1.00 98.12 91 MET A N 1
ATOM 656 C CA . MET A 1 91 ? -4.612 -12.583 -3.341 1.00 98.12 91 MET A CA 1
ATOM 657 C C . MET A 1 91 ? -4.079 -11.223 -3.785 1.00 98.12 91 MET A C 1
ATOM 659 O O . MET A 1 91 ? -4.358 -10.771 -4.893 1.00 98.12 91 MET A O 1
ATOM 663 N N . LEU A 1 92 ? -3.267 -10.593 -2.941 1.00 98.31 92 LEU A N 1
ATOM 664 C CA . LEU A 1 92 ? -2.647 -9.306 -3.221 1.00 98.31 92 LEU A CA 1
ATOM 665 C C . LEU A 1 92 ? -1.172 -9.312 -2.805 1.00 98.31 92 LEU A C 1
ATOM 667 O O . LEU A 1 92 ? -0.776 -9.909 -1.807 1.00 98.31 92 LEU A O 1
ATOM 671 N N . TRP A 1 93 ? -0.340 -8.638 -3.590 1.00 98.81 93 TRP A N 1
ATOM 672 C CA . TRP A 1 93 ? 1.096 -8.551 -3.358 1.00 98.81 93 TRP A CA 1
ATOM 673 C C . TRP A 1 93 ? 1.455 -7.179 -2.805 1.00 98.81 93 TRP A C 1
ATOM 675 O O . TRP A 1 93 ? 0.722 -6.212 -2.982 1.00 98.81 93 TRP A O 1
ATOM 685 N N . THR A 1 94 ? 2.609 -7.042 -2.167 1.00 98.81 94 THR A N 1
ATOM 686 C CA . THR A 1 94 ? 3.137 -5.718 -1.826 1.00 98.81 94 THR A CA 1
ATOM 687 C C . THR A 1 94 ? 4.600 -5.608 -2.217 1.00 98.81 94 THR A C 1
ATOM 689 O O . THR A 1 94 ? 5.344 -6.582 -2.117 1.00 98.81 94 THR A O 1
ATOM 692 N N . ILE A 1 95 ? 5.030 -4.409 -2.599 1.00 98.69 95 ILE A N 1
ATOM 693 C CA . ILE A 1 95 ? 6.415 -4.131 -2.984 1.00 98.69 95 ILE A CA 1
ATOM 694 C C . ILE A 1 95 ? 6.853 -2.741 -2.510 1.00 98.69 95 ILE A C 1
ATOM 696 O O . ILE A 1 95 ? 6.062 -1.806 -2.435 1.00 98.69 95 ILE A O 1
ATOM 700 N N . GLY A 1 96 ? 8.109 -2.612 -2.093 1.00 98.00 96 GLY A N 1
ATOM 701 C CA . GLY A 1 96 ? 8.704 -1.331 -1.721 1.00 98.00 96 GLY A CA 1
ATOM 702 C C . GLY A 1 96 ? 9.736 -0.922 -2.755 1.00 98.00 96 GLY A C 1
ATOM 703 O O . GLY A 1 96 ? 10.660 -1.696 -3.005 1.00 98.00 96 GLY A O 1
ATOM 704 N N . HIS A 1 97 ? 9.629 0.271 -3.338 1.00 96.12 97 HIS A N 1
ATOM 705 C CA . HIS A 1 97 ? 10.595 0.687 -4.356 1.00 96.12 97 HIS A CA 1
ATOM 706 C C . HIS A 1 97 ? 11.972 1.017 -3.753 1.00 96.12 97 HIS A C 1
ATOM 708 O O . HIS A 1 97 ? 13.003 0.717 -4.353 1.00 96.12 97 HIS A O 1
ATOM 714 N N . SER A 1 98 ? 12.014 1.523 -2.514 1.00 94.88 98 SER A N 1
ATOM 715 C CA . SER A 1 98 ? 13.245 1.890 -1.806 1.00 94.88 98 SER A CA 1
ATOM 716 C C . SER A 1 98 ? 14.125 2.803 -2.668 1.00 94.88 98 SER A C 1
ATOM 718 O O . SER A 1 98 ? 13.623 3.718 -3.321 1.00 94.88 98 SER A O 1
ATOM 720 N N . THR A 1 99 ? 15.428 2.553 -2.678 1.00 95.12 99 THR A N 1
ATOM 721 C CA . THR A 1 99 ? 16.431 3.271 -3.461 1.00 95.12 99 THR A CA 1
ATOM 722 C C . THR A 1 99 ? 16.850 2.491 -4.709 1.00 95.12 99 THR A C 1
ATOM 724 O O . THR A 1 99 ? 17.960 2.687 -5.200 1.00 95.12 99 THR A O 1
ATOM 727 N N . ARG A 1 100 ? 16.017 1.550 -5.178 1.00 95.50 100 ARG A N 1
ATOM 728 C CA . ARG A 1 100 ? 16.338 0.676 -6.314 1.00 95.50 100 ARG A CA 1
ATOM 729 C C . ARG A 1 100 ? 16.413 1.473 -7.614 1.00 95.50 100 ARG A C 1
ATOM 731 O O . ARG A 1 100 ? 15.693 2.460 -7.784 1.00 95.50 100 ARG A O 1
ATOM 738 N N . THR A 1 101 ? 17.255 1.012 -8.535 1.00 96.50 101 THR A N 1
ATOM 739 C CA . THR A 1 101 ? 17.190 1.473 -9.925 1.00 96.50 101 THR A CA 1
ATOM 740 C C . THR A 1 101 ? 15.883 1.005 -10.564 1.00 96.50 101 THR A C 1
ATOM 742 O O . THR A 1 101 ? 15.181 0.140 -10.022 1.00 96.50 101 THR A O 1
ATOM 745 N N . TRP A 1 102 ? 15.546 1.587 -11.711 1.00 96.19 102 TRP A N 1
ATOM 746 C CA . TRP A 1 102 ? 14.356 1.201 -12.458 1.00 96.19 102 TRP A CA 1
ATOM 747 C C . TRP A 1 102 ? 14.407 -0.272 -12.889 1.00 96.19 102 TRP A C 1
ATOM 749 O O . TRP A 1 102 ? 13.456 -1.019 -12.670 1.00 96.19 102 TRP A O 1
ATOM 759 N N . GLU A 1 103 ? 15.554 -0.717 -13.397 1.00 96.69 103 GLU A N 1
ATOM 760 C CA . GLU A 1 103 ? 15.786 -2.075 -13.899 1.00 96.69 103 GLU A CA 1
ATOM 761 C C . GLU A 1 103 ? 15.621 -3.102 -12.779 1.00 96.69 103 GLU A C 1
ATOM 763 O O . GLU A 1 103 ? 14.902 -4.087 -12.936 1.00 96.69 103 GLU A O 1
ATOM 768 N N . ALA A 1 104 ? 16.212 -2.835 -11.610 1.00 97.19 104 ALA A N 1
ATOM 769 C CA . ALA A 1 104 ? 16.077 -3.701 -10.443 1.00 97.19 104 ALA A CA 1
ATOM 770 C C . ALA A 1 104 ? 14.624 -3.777 -9.947 1.00 97.19 104 ALA A C 1
ATOM 772 O O . ALA A 1 104 ? 14.177 -4.818 -9.470 1.00 97.19 104 ALA A O 1
ATOM 773 N N . PHE A 1 105 ? 13.860 -2.685 -10.049 1.00 97.81 105 PHE A N 1
ATOM 774 C CA . PHE A 1 105 ? 12.444 -2.691 -9.688 1.00 97.81 105 PHE A CA 1
ATOM 775 C C . PHE A 1 105 ? 11.601 -3.508 -10.678 1.00 97.81 105 PHE A C 1
ATOM 777 O O . PHE A 1 105 ? 10.808 -4.347 -10.251 1.00 97.81 105 PHE A O 1
ATOM 784 N N . VAL A 1 106 ? 11.804 -3.331 -11.986 1.00 97.12 106 VAL A N 1
ATOM 785 C CA . VAL A 1 106 ? 11.102 -4.101 -13.028 1.00 97.12 106 VAL A CA 1
ATOM 786 C C . VAL A 1 106 ? 11.469 -5.588 -12.978 1.00 97.12 106 VAL A C 1
ATOM 788 O O . VAL A 1 106 ? 10.592 -6.433 -13.178 1.00 97.12 106 VAL A O 1
ATOM 791 N N . ALA A 1 107 ? 12.716 -5.929 -12.639 1.00 97.38 107 ALA A N 1
ATOM 792 C CA . ALA A 1 107 ? 13.139 -7.312 -12.417 1.00 97.38 107 ALA A CA 1
ATOM 793 C C . ALA A 1 107 ? 12.326 -7.981 -11.297 1.00 97.38 107 ALA A C 1
ATOM 795 O O . ALA A 1 107 ? 11.824 -9.089 -11.482 1.00 97.38 107 ALA A O 1
ATOM 796 N N . LEU A 1 108 ? 12.080 -7.280 -10.181 1.00 98.06 108 LEU A N 1
ATOM 797 C CA . LEU A 1 108 ? 11.214 -7.782 -9.107 1.00 98.06 108 LEU A CA 1
ATOM 798 C C . LEU A 1 108 ? 9.771 -7.995 -9.574 1.00 98.06 108 LEU A C 1
ATOM 800 O O . LEU A 1 108 ? 9.172 -9.025 -9.266 1.00 98.06 108 LEU A O 1
ATOM 804 N N . LEU A 1 109 ? 9.202 -7.038 -10.313 1.00 98.44 109 LEU A N 1
ATOM 805 C CA . LEU A 1 109 ? 7.847 -7.186 -10.852 1.00 98.44 109 LEU A CA 1
ATOM 806 C C . LEU A 1 109 ? 7.754 -8.399 -11.786 1.00 98.44 109 LEU A C 1
ATOM 808 O O . LEU A 1 109 ? 6.805 -9.177 -11.692 1.00 98.44 109 LEU A O 1
ATOM 812 N N . SER A 1 110 ? 8.763 -8.585 -12.636 1.00 97.94 110 SER A N 1
ATOM 813 C CA . SER A 1 110 ? 8.830 -9.672 -13.615 1.00 97.94 110 SER A CA 1
ATOM 814 C C . SER A 1 110 ? 8.999 -11.037 -12.949 1.00 97.94 110 SER A C 1
ATOM 816 O O . SER A 1 110 ? 8.237 -11.955 -13.257 1.00 97.94 110 SER A O 1
ATOM 818 N N . ALA A 1 111 ? 9.918 -11.158 -11.984 1.00 98.00 111 ALA A N 1
ATOM 819 C CA . ALA A 1 111 ? 10.167 -12.390 -11.231 1.00 98.00 111 ALA A CA 1
ATOM 820 C C . ALA A 1 111 ? 8.894 -12.914 -10.544 1.00 98.00 111 ALA A C 1
ATOM 822 O O . ALA A 1 111 ? 8.609 -14.111 -10.570 1.00 98.00 111 ALA A O 1
ATOM 823 N N . HIS A 1 112 ? 8.067 -12.003 -10.019 1.00 98.19 112 HIS A N 1
ATOM 824 C CA . HIS A 1 112 ? 6.799 -12.334 -9.353 1.00 98.19 112 HIS A CA 1
ATOM 825 C C . HIS A 1 112 ? 5.573 -12.261 -10.268 1.00 98.19 112 HIS A C 1
ATOM 827 O O . HIS A 1 112 ? 4.442 -12.419 -9.803 1.00 98.19 112 HIS A O 1
ATOM 833 N N . ARG A 1 113 ? 5.780 -12.049 -11.576 1.00 98.06 113 ARG A N 1
ATOM 834 C CA . ARG A 1 113 ? 4.737 -11.957 -12.613 1.00 98.06 113 ARG A CA 1
ATOM 835 C C . ARG A 1 113 ? 3.661 -10.910 -12.302 1.00 98.06 113 ARG A C 1
ATOM 837 O O . ARG A 1 113 ? 2.488 -11.111 -12.627 1.00 98.06 113 ARG A O 1
ATOM 844 N N . ILE A 1 114 ? 4.037 -9.811 -11.652 1.00 98.62 114 ILE A N 1
ATOM 845 C CA . ILE A 1 114 ? 3.131 -8.701 -11.352 1.00 98.62 114 ILE A CA 1
ATOM 846 C C . ILE A 1 114 ? 2.647 -8.075 -12.664 1.00 98.62 114 ILE A C 1
ATOM 848 O O . ILE A 1 114 ? 3.435 -7.807 -13.567 1.00 98.62 114 ILE A O 1
ATOM 852 N N . LYS A 1 115 ? 1.332 -7.860 -12.770 1.00 98.69 115 LYS A N 1
ATOM 853 C CA . LYS A 1 115 ? 0.657 -7.281 -13.945 1.00 98.69 115 LYS A CA 1
ATOM 854 C C . LYS A 1 115 ? 0.006 -5.93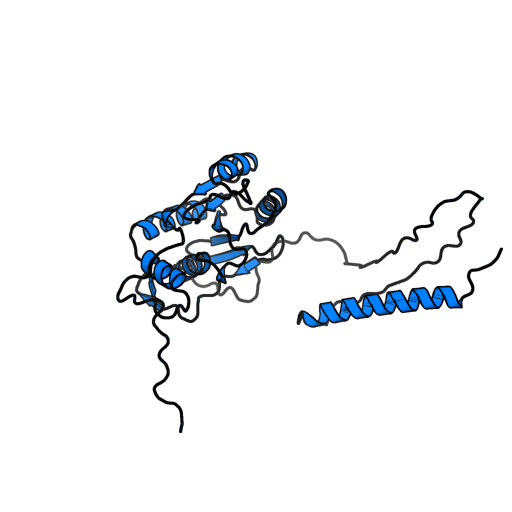3 -13.663 1.00 98.69 115 LYS A C 1
ATOM 856 O O . LYS A 1 115 ? -0.395 -5.248 -14.602 1.00 98.69 115 LYS A O 1
ATOM 861 N N . ALA A 1 116 ? -0.088 -5.548 -12.394 1.00 98.75 116 ALA A N 1
ATOM 862 C CA . ALA A 1 116 ? -0.488 -4.210 -12.007 1.00 98.75 116 ALA A CA 1
ATOM 863 C C . ALA A 1 116 ? 0.227 -3.744 -10.733 1.00 98.75 116 ALA A C 1
ATOM 865 O O . ALA A 1 116 ? 0.463 -4.527 -9.811 1.00 98.75 116 ALA A O 1
ATOM 866 N N . VAL A 1 117 ? 0.547 -2.458 -10.680 1.00 98.81 117 VAL A N 1
ATOM 867 C CA . VAL A 1 117 ? 1.088 -1.767 -9.514 1.00 98.81 117 VAL A CA 1
ATOM 868 C C . VAL A 1 117 ? 0.075 -0.723 -9.073 1.00 98.81 117 VAL A C 1
ATOM 870 O O . VAL A 1 117 ? -0.254 0.192 -9.825 1.00 98.81 117 VAL A O 1
ATOM 873 N N . VAL A 1 118 ? -0.384 -0.859 -7.833 1.00 98.81 118 VAL A N 1
ATOM 874 C CA . VAL A 1 118 ? -1.202 0.145 -7.158 1.00 98.81 118 VAL A CA 1
ATOM 875 C C . VAL A 1 118 ? -0.290 0.950 -6.248 1.00 98.81 118 VAL A C 1
ATOM 877 O O . VAL A 1 118 ? 0.224 0.444 -5.251 1.00 98.81 118 VAL A O 1
ATOM 880 N N . ASP A 1 119 ? -0.063 2.204 -6.592 1.00 98.62 119 ASP A N 1
ATOM 881 C CA . ASP A 1 119 ? 0.745 3.121 -5.809 1.00 98.62 119 ASP A CA 1
ATOM 882 C C . ASP A 1 119 ? -0.072 3.716 -4.668 1.00 98.62 119 ASP A C 1
ATOM 884 O O . ASP A 1 119 ? -0.981 4.517 -4.884 1.00 98.62 119 ASP A O 1
ATOM 888 N N . VAL A 1 120 ? 0.275 3.331 -3.441 1.00 98.56 120 VAL A N 1
ATOM 889 C CA . VAL A 1 120 ? -0.399 3.793 -2.223 1.00 98.56 120 VAL A CA 1
ATOM 890 C C . VAL A 1 120 ? 0.333 4.968 -1.575 1.00 98.56 120 VAL A C 1
ATOM 892 O O . VAL A 1 120 ? 0.121 5.288 -0.411 1.00 98.56 120 VAL A O 1
ATOM 895 N N . ARG A 1 121 ? 1.247 5.644 -2.281 1.00 97.88 121 ARG A N 1
ATOM 896 C CA . ARG A 1 121 ? 1.909 6.843 -1.753 1.00 97.88 121 ARG A CA 1
ATOM 897 C C . ARG A 1 121 ? 0.966 8.038 -1.861 1.00 97.88 121 ARG A C 1
ATOM 899 O O . ARG A 1 121 ? 0.464 8.359 -2.928 1.00 97.88 121 ARG A O 1
ATOM 906 N N . ARG A 1 122 ? 0.811 8.800 -0.769 1.00 95.69 122 ARG A N 1
ATOM 907 C CA . ARG A 1 122 ? -0.004 10.036 -0.789 1.00 95.69 122 ARG A CA 1
ATOM 908 C C . ARG A 1 122 ? 0.532 11.089 -1.768 1.00 95.69 122 ARG A C 1
ATOM 910 O O . ARG A 1 122 ? -0.242 11.812 -2.366 1.00 95.69 122 ARG A O 1
ATOM 917 N N . PHE A 1 123 ? 1.857 11.195 -1.879 1.00 95.12 123 PHE A N 1
ATOM 918 C CA . PHE A 1 123 ? 2.538 12.134 -2.779 1.00 95.12 123 PHE A CA 1
ATOM 919 C C . PHE A 1 123 ? 3.649 11.345 -3.490 1.00 95.12 123 PHE A C 1
ATOM 921 O O . PHE A 1 123 ? 4.727 11.189 -2.906 1.00 95.12 123 PHE A O 1
ATOM 928 N N . PRO A 1 124 ? 3.366 10.767 -4.669 1.00 93.62 124 PRO A N 1
ATOM 929 C CA . PRO A 1 124 ? 4.273 9.903 -5.428 1.00 93.62 124 PRO A CA 1
ATOM 930 C C . PRO A 1 124 ? 5.263 10.724 -6.270 1.00 93.62 124 PRO A C 1
ATOM 932 O O . PRO A 1 124 ? 5.372 10.555 -7.480 1.00 93.62 124 PRO A O 1
ATOM 935 N N . GLY A 1 125 ? 5.973 11.653 -5.632 1.00 91.06 125 GLY A N 1
ATOM 936 C CA . GLY A 1 125 ? 7.013 12.467 -6.259 1.00 91.06 125 GLY A CA 1
ATOM 937 C C . GLY A 1 125 ? 8.347 12.272 -5.551 1.00 91.06 125 GLY A C 1
ATOM 938 O O . GLY A 1 125 ? 8.393 12.104 -4.332 1.00 91.06 125 GLY A O 1
ATOM 939 N N . SER A 1 126 ? 9.448 12.302 -6.300 1.00 85.75 126 SER A N 1
ATOM 940 C CA . SER A 1 126 ? 10.791 12.232 -5.727 1.00 85.75 126 SER A CA 1
ATOM 941 C C . SER A 1 126 ? 11.801 12.942 -6.617 1.00 85.75 126 SER A C 1
ATOM 943 O O . SER A 1 126 ? 11.970 12.580 -7.775 1.00 85.75 126 SER A O 1
ATOM 945 N N . ARG A 1 127 ? 12.524 13.918 -6.055 1.00 88.81 127 ARG A N 1
ATOM 946 C CA . ARG A 1 127 ? 13.669 14.548 -6.738 1.00 88.81 127 ARG A CA 1
ATOM 947 C C . ARG A 1 127 ? 14.869 13.605 -6.830 1.00 88.81 127 ARG A C 1
ATOM 949 O O . ARG A 1 127 ? 15.613 13.649 -7.796 1.00 88.81 127 ARG A O 1
ATOM 956 N N . ARG A 1 128 ? 15.053 12.755 -5.813 1.00 91.88 128 ARG A N 1
ATOM 957 C CA . ARG A 1 128 ? 16.189 11.826 -5.711 1.00 91.88 128 ARG A CA 1
ATOM 958 C C . ARG A 1 128 ? 16.008 10.579 -6.581 1.00 91.88 128 ARG A C 1
ATOM 960 O O . ARG A 1 128 ? 16.994 10.014 -7.030 1.00 91.88 128 ARG A O 1
ATOM 967 N N . TYR A 1 129 ? 14.760 10.161 -6.796 1.00 94.44 129 TYR A N 1
ATOM 968 C CA . TYR A 1 129 ? 14.394 8.965 -7.561 1.00 94.44 129 TYR A CA 1
ATOM 969 C C . TYR A 1 129 ? 13.279 9.300 -8.568 1.00 94.44 129 TYR A C 1
ATOM 971 O O . TYR A 1 129 ? 12.135 8.880 -8.375 1.00 94.44 129 TYR A O 1
ATOM 979 N N . PRO A 1 130 ? 13.578 10.096 -9.610 1.00 94.31 130 PRO A N 1
ATOM 980 C CA . PRO A 1 130 ? 12.575 10.629 -10.539 1.00 94.31 130 PRO A CA 1
ATOM 981 C C . PRO A 1 130 ? 11.851 9.551 -11.360 1.00 94.31 130 PRO A C 1
ATOM 983 O O . PRO A 1 130 ? 10.715 9.764 -11.779 1.00 94.31 130 PRO A O 1
ATOM 986 N N . TRP A 1 131 ? 12.446 8.365 -11.528 1.00 94.88 131 TRP A N 1
ATOM 987 C CA . TRP A 1 131 ? 11.784 7.208 -12.148 1.00 94.88 131 TRP A CA 1
ATOM 988 C C . TRP A 1 131 ? 10.633 6.635 -11.315 1.00 94.88 131 TRP A C 1
ATOM 990 O O . TRP A 1 131 ? 9.777 5.944 -11.853 1.00 94.88 131 TRP A O 1
ATOM 1000 N N . PHE A 1 132 ? 10.567 6.952 -10.018 1.00 96.88 132 PHE A N 1
ATOM 1001 C CA . PHE A 1 132 ? 9.417 6.635 -9.173 1.00 96.88 132 PHE A CA 1
ATOM 1002 C C . PHE A 1 132 ? 8.449 7.815 -9.021 1.00 96.88 132 PHE A C 1
ATOM 1004 O O . PHE A 1 132 ? 7.617 7.784 -8.115 1.00 96.88 132 PHE A O 1
ATOM 1011 N N . ALA A 1 133 ? 8.545 8.866 -9.840 1.00 96.94 133 ALA A N 1
ATOM 1012 C CA . ALA A 1 133 ? 7.470 9.851 -9.937 1.00 96.94 133 ALA A CA 1
ATOM 1013 C C . ALA A 1 133 ? 6.262 9.231 -10.659 1.00 96.94 133 ALA A C 1
ATOM 1015 O O . ALA A 1 133 ? 6.457 8.473 -11.605 1.00 96.94 133 ALA A O 1
ATOM 1016 N N . SER A 1 134 ? 5.037 9.538 -10.219 1.00 95.31 134 SER A N 1
ATOM 1017 C CA . SER A 1 134 ? 3.800 8.935 -10.752 1.00 95.31 134 SER A CA 1
ATOM 1018 C C . SER A 1 134 ? 3.719 8.969 -12.277 1.00 95.31 134 SER A C 1
ATOM 1020 O O . SER A 1 134 ? 3.534 7.924 -12.894 1.00 95.31 134 SER A O 1
ATOM 1022 N N . ASP A 1 135 ? 3.943 10.133 -12.892 1.00 95.44 135 ASP A N 1
ATOM 1023 C CA . ASP A 1 135 ? 3.869 10.272 -14.352 1.00 95.44 135 ASP A CA 1
ATOM 1024 C C . ASP A 1 135 ? 4.931 9.420 -15.050 1.00 95.44 135 ASP A C 1
ATOM 1026 O O . ASP A 1 135 ? 4.632 8.713 -16.010 1.00 95.44 135 ASP A O 1
ATOM 1030 N N . THR A 1 136 ? 6.163 9.407 -14.534 1.00 96.31 136 THR A N 1
ATOM 1031 C CA . THR A 1 136 ? 7.236 8.561 -15.072 1.00 96.31 136 THR A CA 1
ATOM 1032 C C . THR A 1 136 ? 6.887 7.078 -14.962 1.00 96.31 136 THR A C 1
ATOM 1034 O O . THR A 1 136 ? 7.086 6.325 -15.912 1.00 96.31 136 THR A O 1
ATOM 1037 N N . MET A 1 137 ? 6.331 6.655 -13.822 1.00 96.94 137 MET A N 1
ATOM 1038 C CA . MET A 1 137 ? 5.919 5.269 -13.602 1.00 96.94 137 MET A CA 1
ATOM 1039 C C . MET A 1 137 ? 4.770 4.856 -14.513 1.00 96.94 137 MET A C 1
ATOM 1041 O O . MET A 1 137 ? 4.798 3.740 -15.022 1.00 96.94 137 MET A O 1
ATOM 1045 N N . ALA A 1 138 ? 3.791 5.735 -14.735 1.00 96.56 138 ALA A N 1
ATOM 1046 C CA . ALA A 1 138 ? 2.670 5.463 -15.625 1.00 96.56 138 ALA A CA 1
ATOM 1047 C C . ALA A 1 138 ? 3.161 5.115 -17.039 1.00 96.56 138 ALA A C 1
ATOM 1049 O O . ALA A 1 138 ? 2.780 4.077 -17.571 1.00 96.56 138 ALA A O 1
ATOM 1050 N N . HIS A 1 139 ? 4.077 5.914 -17.596 1.00 96.62 139 HIS A N 1
ATOM 1051 C CA . HIS A 1 139 ? 4.652 5.659 -18.921 1.00 96.62 139 HIS A CA 1
ATOM 1052 C C . HIS A 1 139 ? 5.564 4.424 -18.937 1.00 96.62 139 HIS A C 1
ATOM 1054 O O . HIS A 1 139 ? 5.466 3.575 -19.821 1.00 96.62 139 HIS A O 1
ATOM 1060 N N . ALA A 1 140 ? 6.465 4.303 -17.959 1.00 96.44 140 ALA A N 1
ATOM 1061 C CA . ALA A 1 140 ? 7.484 3.258 -17.976 1.00 96.44 140 ALA A CA 1
ATOM 1062 C C . ALA A 1 140 ? 6.920 1.858 -17.662 1.00 96.44 140 ALA A C 1
ATOM 1064 O O . ALA A 1 140 ? 7.419 0.866 -18.195 1.00 96.44 140 ALA A O 1
ATOM 1065 N N . LEU A 1 141 ? 5.881 1.753 -16.823 1.00 97.44 141 LEU A N 1
ATOM 1066 C CA . LEU A 1 141 ? 5.193 0.481 -16.568 1.00 97.44 141 LEU A CA 1
ATOM 1067 C C . LEU A 1 141 ? 4.301 0.060 -17.738 1.00 97.44 141 LEU A C 1
ATOM 1069 O O . LEU A 1 141 ? 4.227 -1.136 -18.021 1.00 97.44 141 LEU A O 1
ATOM 1073 N N . ASP A 1 142 ? 3.684 1.011 -18.443 1.00 96.25 142 ASP A N 1
ATOM 1074 C CA . ASP A 1 142 ? 2.884 0.717 -19.636 1.00 96.25 142 ASP A CA 1
ATOM 1075 C C . ASP A 1 142 ? 3.735 0.048 -20.727 1.00 96.25 142 ASP A C 1
ATOM 1077 O O . ASP A 1 142 ? 3.372 -1.013 -21.237 1.00 96.25 142 ASP A O 1
ATOM 1081 N N . ALA A 1 143 ? 4.954 0.554 -20.958 1.00 93.56 143 ALA A N 1
ATOM 1082 C CA . ALA A 1 143 ? 5.933 -0.073 -21.853 1.00 93.56 143 ALA A CA 1
ATOM 1083 C C . ALA A 1 143 ? 6.312 -1.513 -21.441 1.00 93.56 143 ALA A C 1
ATOM 1085 O O . ALA A 1 143 ? 6.661 -2.335 -22.287 1.00 93.56 143 ALA A O 1
ATOM 1086 N N . ALA A 1 144 ? 6.211 -1.846 -20.150 1.00 91.69 144 ALA A N 1
ATOM 1087 C CA . ALA A 1 144 ? 6.429 -3.190 -19.613 1.00 91.69 144 ALA A CA 1
ATOM 1088 C C . ALA A 1 144 ? 5.138 -4.035 -19.529 1.00 91.69 144 ALA A C 1
ATOM 1090 O O . ALA A 1 144 ? 5.145 -5.119 -18.941 1.00 91.69 144 ALA A O 1
ATOM 1091 N N . SER A 1 145 ? 4.019 -3.558 -20.092 1.00 95.56 145 SER A N 1
ATOM 1092 C CA . SER A 1 145 ? 2.691 -4.183 -19.987 1.00 95.56 145 SER A CA 1
ATOM 1093 C C . SER A 1 145 ? 2.231 -4.412 -18.537 1.00 95.56 145 SER A C 1
ATOM 1095 O O . SER A 1 145 ? 1.538 -5.390 -18.229 1.00 95.56 145 SER A O 1
ATOM 1097 N N . VAL A 1 146 ? 2.623 -3.513 -17.631 1.00 98.25 146 VAL A N 1
ATOM 1098 C CA . VAL A 1 146 ? 2.196 -3.485 -16.230 1.00 98.25 146 VAL A CA 1
ATOM 1099 C C . VAL A 1 146 ? 1.289 -2.278 -16.035 1.00 98.25 146 VAL A C 1
ATOM 1101 O O . VAL A 1 146 ? 1.694 -1.138 -16.230 1.00 98.25 146 VAL A O 1
ATOM 1104 N N . ARG A 1 147 ? 0.044 -2.505 -15.610 1.00 98.31 147 ARG A N 1
ATOM 1105 C CA . ARG A 1 147 ? -0.876 -1.394 -15.340 1.00 98.31 147 ARG A CA 1
ATOM 1106 C C . ARG A 1 147 ? -0.422 -0.626 -14.099 1.00 98.31 147 ARG A C 1
ATOM 1108 O O . ARG A 1 147 ? -0.127 -1.231 -13.075 1.00 98.31 147 ARG A O 1
ATOM 1115 N N . TYR A 1 148 ? -0.427 0.696 -14.171 1.00 98.56 148 TYR A N 1
ATOM 1116 C CA . TYR A 1 148 ? -0.186 1.569 -13.029 1.00 98.56 148 TYR A CA 1
ATOM 1117 C C . TYR A 1 148 ? -1.489 2.242 -12.597 1.00 98.56 148 TYR A C 1
ATOM 1119 O O . TYR A 1 148 ? -2.244 2.726 -13.438 1.00 98.56 148 TYR A O 1
ATOM 1127 N N . LEU A 1 149 ? -1.755 2.264 -11.293 1.00 98.25 149 LEU A N 1
ATOM 1128 C CA . LEU A 1 149 ? -2.865 3.003 -10.703 1.00 98.25 149 LEU A CA 1
ATOM 1129 C C . LEU A 1 149 ? -2.386 3.698 -9.434 1.00 98.25 149 LEU A C 1
ATOM 1131 O O . LEU A 1 149 ? -1.891 3.046 -8.518 1.00 98.25 149 LEU A O 1
ATOM 1135 N N . TRP A 1 150 ? -2.555 5.011 -9.362 1.00 98.56 150 TRP A N 1
ATOM 1136 C CA . TRP A 1 150 ? -2.256 5.777 -8.159 1.00 98.56 150 TRP A CA 1
ATOM 1137 C C . TRP A 1 150 ? -3.519 5.972 -7.317 1.00 98.56 150 TRP A C 1
ATOM 1139 O O . TRP A 1 150 ? -4.506 6.497 -7.820 1.00 98.56 150 TRP A O 1
ATOM 1149 N N . LEU A 1 151 ? -3.475 5.551 -6.045 1.00 98.56 151 LEU A N 1
ATOM 1150 C CA . LEU A 1 151 ? -4.583 5.648 -5.084 1.00 98.56 151 LEU A CA 1
ATOM 1151 C C . LEU A 1 151 ? -4.155 6.434 -3.829 1.00 98.56 151 LEU A C 1
ATOM 1153 O O . LEU A 1 151 ? -3.769 5.836 -2.813 1.00 98.56 151 LEU A O 1
ATOM 1157 N N . PRO A 1 152 ? -4.184 7.782 -3.860 1.00 98.06 152 PRO A N 1
ATOM 1158 C CA . PRO A 1 152 ? -3.810 8.621 -2.716 1.00 98.06 152 PRO A CA 1
ATOM 1159 C C . PRO A 1 152 ? -4.720 8.448 -1.485 1.00 98.06 152 PRO A C 1
ATOM 1161 O O . PRO A 1 152 ? -4.325 8.809 -0.364 1.00 98.06 152 PRO A O 1
ATOM 1164 N N . GLU A 1 153 ? -5.903 7.863 -1.661 1.00 98.50 153 GLU A N 1
ATOM 1165 C CA . GLU A 1 153 ? -6.852 7.485 -0.612 1.00 98.50 153 GLU A CA 1
ATOM 1166 C C . GLU A 1 153 ? -6.241 6.462 0.350 1.00 98.50 153 GLU A C 1
ATOM 1168 O O . GLU A 1 153 ? -6.436 6.558 1.563 1.00 98.50 153 GLU A O 1
ATOM 1173 N N . LEU A 1 154 ? -5.410 5.551 -0.173 1.00 98.56 154 LEU A N 1
ATOM 1174 C CA . LEU A 1 154 ? -4.621 4.587 0.604 1.00 98.56 154 LEU A CA 1
ATOM 1175 C C . LEU A 1 154 ? -3.299 5.183 1.122 1.00 98.56 154 LEU A C 1
ATOM 1177 O O . LEU A 1 154 ? -2.534 4.518 1.821 1.00 98.56 154 LEU A O 1
ATOM 1181 N N . GLY A 1 155 ? -3.056 6.459 0.823 1.00 96.75 155 GLY A N 1
ATOM 1182 C CA . GLY A 1 155 ? -1.880 7.236 1.182 1.00 96.75 155 GLY A CA 1
ATOM 1183 C C . GLY A 1 155 ? -1.590 7.340 2.675 1.00 96.75 155 GLY A C 1
ATOM 1184 O O . GLY A 1 155 ? -2.449 7.723 3.464 1.00 96.75 155 GLY A O 1
ATOM 1185 N N . GLY A 1 156 ? -0.326 7.138 3.055 1.00 93.56 156 GLY A N 1
ATOM 1186 C CA . GLY A 1 156 ? 0.184 7.466 4.393 1.00 93.56 156 GLY A CA 1
ATOM 1187 C C . GLY A 1 156 ? 0.119 8.963 4.770 1.00 93.56 156 GLY A C 1
ATOM 1188 O O . GLY A 1 156 ? -0.556 9.775 4.130 1.00 93.56 156 GLY A O 1
ATOM 1189 N N . ARG A 1 157 ? 0.884 9.358 5.804 1.00 93.06 157 ARG A N 1
ATOM 1190 C CA . ARG A 1 157 ? 0.930 10.739 6.346 1.00 93.06 157 ARG A CA 1
ATOM 1191 C C . ARG A 1 157 ? -0.456 11.243 6.759 1.00 93.06 157 ARG A C 1
ATOM 1193 O O . ARG A 1 157 ? -0.945 12.259 6.257 1.00 93.06 157 ARG A O 1
ATOM 1200 N N . ARG A 1 158 ? -1.098 10.484 7.642 1.00 96.19 158 ARG A N 1
ATOM 1201 C CA . ARG A 1 158 ? -2.373 10.812 8.287 1.00 96.19 158 ARG A CA 1
ATOM 1202 C C . ARG A 1 158 ? -2.098 11.261 9.726 1.00 96.19 158 ARG A C 1
ATOM 1204 O O . ARG A 1 158 ? -1.087 10.864 10.305 1.00 96.19 158 ARG A O 1
ATOM 1211 N N . LYS A 1 159 ? -2.945 12.137 10.265 1.00 95.38 159 LYS A N 1
ATOM 1212 C CA . LYS A 1 159 ? -2.830 12.632 11.644 1.00 95.38 159 LYS A CA 1
ATOM 1213 C C . LYS A 1 159 ? -3.738 11.800 12.544 1.00 95.38 159 LYS A C 1
ATOM 1215 O O . LYS A 1 159 ? -4.844 11.476 12.126 1.00 95.38 159 LYS A O 1
ATOM 1220 N N . ALA A 1 160 ? -3.253 11.467 13.737 1.00 95.06 160 ALA A N 1
ATOM 1221 C CA . ALA A 1 160 ? -4.070 10.824 14.758 1.00 95.06 160 ALA A CA 1
ATOM 1222 C C . ALA A 1 160 ? -5.213 11.751 15.178 1.00 95.06 160 ALA A C 1
ATOM 1224 O O . ALA A 1 160 ? -5.006 12.961 15.322 1.00 95.06 160 ALA A O 1
ATOM 1225 N N . GLN A 1 161 ? -6.399 11.180 15.350 1.00 94.06 161 GLN A N 1
ATOM 1226 C CA . GLN A 1 161 ? -7.574 11.908 15.812 1.00 94.06 161 GLN A CA 1
ATOM 1227 C C . GLN A 1 161 ? -7.604 11.958 17.349 1.00 94.06 161 GLN A C 1
ATOM 1229 O O . GLN A 1 161 ? -7.167 11.005 18.007 1.00 94.06 161 GLN A O 1
ATOM 1234 N N . PRO A 1 162 ? -8.124 13.040 17.957 1.00 93.88 162 PRO A N 1
ATOM 1235 C CA . PRO A 1 162 ? -8.398 13.065 19.391 1.00 93.88 162 PRO A CA 1
ATOM 1236 C C . PRO A 1 162 ? -9.300 11.892 19.797 1.00 93.88 162 PRO A C 1
ATOM 1238 O O . PRO A 1 162 ? -10.290 11.611 19.128 1.00 93.88 162 PRO A O 1
ATOM 1241 N N . GLY A 1 163 ? -8.950 11.192 20.879 1.00 92.56 163 GLY A N 1
ATOM 1242 C CA . GLY A 1 163 ? -9.708 10.020 21.339 1.00 92.56 163 GLY A CA 1
ATOM 1243 C C . GLY A 1 163 ? -9.554 8.770 20.463 1.00 92.56 163 GLY A C 1
ATOM 1244 O O . GLY A 1 163 ? -10.359 7.851 20.582 1.00 92.56 163 GLY A O 1
ATOM 1245 N N . SER A 1 164 ? -8.538 8.725 19.592 1.00 95.38 164 SER A N 1
ATOM 1246 C CA . SER A 1 164 ? -8.240 7.572 18.735 1.00 95.38 164 SER A CA 1
ATOM 1247 C C . SER A 1 164 ? -8.253 6.245 19.517 1.00 95.38 164 SER A C 1
ATOM 1249 O O . SER A 1 164 ? -7.515 6.105 20.499 1.00 95.38 164 SER A O 1
ATOM 1251 N N . PRO A 1 165 ? -9.009 5.229 19.054 1.00 95.00 165 PRO A N 1
ATOM 1252 C CA . PRO A 1 165 ? -8.989 3.897 19.652 1.00 95.00 165 PRO A CA 1
ATOM 1253 C C . PRO A 1 165 ? -7.700 3.128 19.320 1.00 95.00 165 PRO A C 1
ATOM 1255 O O . PRO A 1 165 ? -7.505 2.020 19.808 1.00 95.00 165 PRO A O 1
ATOM 1258 N N . ASN A 1 166 ? -6.808 3.686 18.493 1.00 97.06 166 ASN A N 1
ATOM 1259 C CA . ASN A 1 166 ? -5.640 3.013 17.924 1.00 97.06 166 ASN A CA 1
ATOM 1260 C C . ASN A 1 166 ? -4.338 3.278 1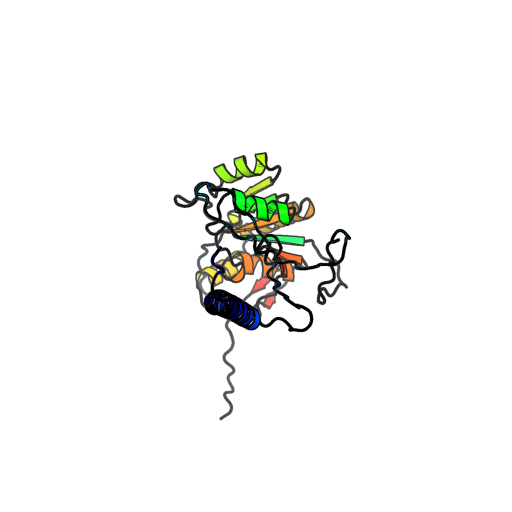8.706 1.00 97.06 166 ASN A C 1
ATOM 1262 O O . ASN A 1 166 ? -3.276 3.516 18.126 1.00 97.06 166 ASN A O 1
ATOM 1266 N N . GLY A 1 167 ? -4.411 3.251 20.037 1.00 95.44 167 GLY A N 1
ATOM 1267 C CA . GLY A 1 167 ? -3.306 3.629 20.925 1.00 95.44 167 GLY A CA 1
ATOM 1268 C C . GLY A 1 167 ? -2.167 2.612 21.104 1.00 95.44 167 GLY A C 1
ATOM 1269 O O . GLY A 1 167 ? -1.240 2.892 21.860 1.00 95.44 167 GLY A O 1
ATOM 1270 N N . ALA A 1 168 ? -2.170 1.445 20.446 1.00 95.06 168 ALA A N 1
ATOM 1271 C CA . ALA A 1 168 ? -1.037 0.503 20.509 1.00 95.06 168 ALA A CA 1
ATOM 1272 C C . ALA A 1 168 ? 0.223 0.996 19.770 1.00 95.06 168 ALA A C 1
ATOM 1274 O O . ALA A 1 168 ? 1.327 0.475 19.986 1.00 95.06 168 ALA A O 1
ATOM 1275 N N . TRP A 1 169 ? 0.078 1.973 18.870 1.00 94.50 169 TRP A N 1
ATOM 1276 C CA . TRP A 1 169 ? 1.161 2.447 18.016 1.00 94.50 169 TRP A CA 1
ATOM 1277 C C . TRP A 1 169 ? 2.068 3.445 18.735 1.00 94.50 169 TRP A C 1
ATOM 1279 O O . TRP A 1 169 ? 1.645 4.518 19.145 1.00 94.50 169 TRP A O 1
ATOM 1289 N N . ARG A 1 170 ? 3.372 3.145 18.784 1.00 91.44 170 ARG A N 1
ATOM 1290 C CA . ARG A 1 170 ? 4.390 4.090 19.287 1.00 91.44 170 ARG A CA 1
ATOM 1291 C C . ARG A 1 170 ? 4.578 5.315 18.387 1.00 91.44 170 ARG A C 1
ATOM 1293 O O . ARG A 1 170 ? 5.060 6.344 18.842 1.00 91.44 170 ARG A O 1
ATOM 1300 N N . ASN A 1 171 ? 4.281 5.181 17.096 1.00 94.19 171 ASN A N 1
ATOM 1301 C CA . ASN A 1 171 ? 4.462 6.234 16.105 1.00 94.19 171 ASN A CA 1
ATOM 1302 C C . ASN A 1 171 ? 3.100 6.845 15.748 1.00 94.19 171 ASN A C 1
ATOM 1304 O O . ASN A 1 171 ? 2.231 6.153 15.215 1.00 94.19 171 ASN A O 1
ATOM 1308 N N . ALA A 1 172 ? 2.950 8.151 15.977 1.00 94.56 172 ALA A N 1
ATOM 1309 C CA . ALA A 1 172 ? 1.708 8.883 15.734 1.00 94.56 172 ALA A CA 1
ATOM 1310 C C . ALA A 1 172 ? 1.229 8.831 14.269 1.00 94.56 172 ALA A C 1
ATOM 1312 O O . ALA A 1 172 ? 0.028 8.882 14.017 1.00 94.56 172 ALA A O 1
ATOM 1313 N N . ALA A 1 173 ? 2.131 8.686 13.289 1.00 95.06 173 ALA A N 1
ATOM 1314 C CA . ALA A 1 173 ? 1.742 8.522 11.885 1.00 95.06 173 ALA A CA 1
ATOM 1315 C C . ALA A 1 173 ? 1.085 7.159 11.610 1.00 95.06 173 ALA A C 1
ATOM 1317 O O . ALA A 1 173 ? 0.217 7.072 10.745 1.00 95.06 173 ALA A O 1
ATOM 1318 N N . PHE A 1 174 ? 1.474 6.108 12.339 1.00 97.31 174 PHE A N 1
ATOM 1319 C CA . PHE A 1 174 ? 0.819 4.800 12.261 1.00 97.31 174 PHE A CA 1
ATOM 1320 C C . PHE A 1 174 ? -0.549 4.820 12.942 1.00 97.31 174 PHE A C 1
ATOM 1322 O O . PHE A 1 174 ? -1.513 4.333 12.361 1.00 97.31 174 PHE A O 1
ATOM 1329 N N . GLN A 1 175 ? -0.647 5.459 14.111 1.00 97.62 175 GLN A N 1
ATOM 1330 C CA . GLN A 1 175 ? -1.926 5.693 14.784 1.00 97.62 175 GLN A CA 1
ATOM 1331 C C . GLN A 1 175 ? -2.898 6.469 13.886 1.00 97.62 175 GLN A C 1
ATOM 1333 O O . GLN A 1 175 ? -4.008 6.012 13.641 1.00 97.62 175 GLN A O 1
ATOM 1338 N N . GLY A 1 176 ? -2.453 7.589 13.308 1.00 98.00 176 GLY A N 1
ATOM 1339 C CA . GLY A 1 176 ? -3.280 8.370 12.391 1.00 98.00 176 GLY A CA 1
ATOM 1340 C C . GLY A 1 176 ? -3.651 7.633 11.111 1.00 98.00 176 GLY A C 1
ATOM 1341 O O . GLY A 1 176 ? -4.708 7.889 10.542 1.00 98.00 176 GLY A O 1
ATOM 1342 N N . TYR A 1 177 ? -2.812 6.707 10.643 1.00 98.38 177 TYR A N 1
ATOM 1343 C CA . TYR A 1 177 ? -3.188 5.847 9.526 1.00 98.38 177 TYR A CA 1
ATOM 1344 C C . TYR A 1 177 ? -4.259 4.830 9.928 1.00 98.38 177 TYR A C 1
ATOM 1346 O O . TYR A 1 177 ? -5.202 4.638 9.172 1.00 98.38 177 TYR A O 1
ATOM 1354 N N . ALA A 1 178 ? -4.152 4.232 11.118 1.00 98.31 178 ALA A N 1
ATOM 1355 C CA . ALA A 1 178 ? -5.174 3.333 11.646 1.00 98.31 178 ALA A CA 1
ATOM 1356 C C . ALA A 1 178 ? -6.531 4.039 11.815 1.00 98.31 178 ALA A C 1
ATOM 1358 O O . ALA A 1 178 ? -7.558 3.470 11.465 1.00 98.31 178 ALA A O 1
ATOM 1359 N N . ASP A 1 179 ? -6.536 5.302 12.256 1.00 97.94 179 ASP A N 1
ATOM 1360 C CA . ASP A 1 179 ? -7.759 6.118 12.316 1.00 97.94 179 ASP A CA 1
ATOM 1361 C C . ASP A 1 179 ? -8.357 6.369 10.922 1.00 97.94 179 ASP A C 1
ATOM 1363 O O . ASP A 1 179 ? -9.570 6.399 10.752 1.00 97.94 179 ASP A O 1
ATOM 1367 N N . HIS A 1 180 ? -7.508 6.536 9.904 1.00 98.38 180 HIS A N 1
ATOM 1368 C CA . HIS A 1 180 ? -7.942 6.763 8.523 1.00 98.38 180 HIS A CA 1
ATOM 1369 C C . HIS A 1 180 ? -8.586 5.524 7.880 1.00 98.38 180 HIS A C 1
ATOM 1371 O O . HIS A 1 180 ? -9.389 5.674 6.961 1.00 98.38 180 HIS A O 1
ATOM 1377 N N . MET A 1 181 ? -8.274 4.310 8.345 1.00 98.38 181 MET A N 1
ATOM 1378 C CA . MET A 1 181 ? -8.756 3.058 7.735 1.00 98.38 181 MET A CA 1
ATOM 1379 C C . MET A 1 181 ? -10.274 2.863 7.801 1.00 98.38 181 MET A C 1
ATOM 1381 O O . MET A 1 181 ? -10.817 2.094 7.014 1.00 98.38 181 MET A O 1
ATOM 1385 N N . THR A 1 182 ? -10.959 3.553 8.712 1.00 96.31 182 THR A N 1
ATOM 1386 C CA . THR A 1 182 ? -12.425 3.513 8.839 1.00 96.31 182 THR A CA 1
ATOM 1387 C C . THR A 1 182 ? -13.123 4.612 8.033 1.00 96.31 182 THR A C 1
ATOM 1389 O O . THR A 1 182 ? -14.349 4.701 8.038 1.00 96.31 182 THR A O 1
ATOM 1392 N N . SER A 1 183 ? -12.368 5.462 7.326 1.00 97.62 183 SER A N 1
ATOM 1393 C CA . SER A 1 183 ? -12.930 6.523 6.486 1.00 97.62 183 SER A CA 1
ATOM 1394 C C . SER A 1 183 ? -13.526 5.987 5.179 1.00 97.62 183 SER A C 1
ATOM 1396 O O . SER A 1 183 ? -13.077 4.976 4.631 1.00 97.62 183 SER A O 1
ATOM 1398 N N . ALA A 1 184 ? -14.504 6.719 4.635 1.00 97.75 184 ALA A N 1
ATOM 1399 C CA . ALA A 1 184 ? -15.095 6.418 3.332 1.00 97.75 184 ALA A CA 1
ATOM 1400 C C . ALA A 1 184 ? -14.048 6.447 2.201 1.00 97.75 184 ALA A C 1
ATOM 1402 O O . ALA A 1 184 ? -14.024 5.537 1.374 1.00 97.75 184 ALA A O 1
ATOM 1403 N N . ASP A 1 185 ? -13.140 7.431 2.216 1.00 97.94 185 ASP A N 1
ATOM 1404 C CA . ASP A 1 185 ? -12.055 7.558 1.234 1.00 97.94 185 ASP A CA 1
ATOM 1405 C C . ASP A 1 185 ? -11.181 6.303 1.207 1.00 97.94 185 ASP A C 1
ATOM 1407 O O . ASP A 1 185 ? -10.933 5.722 0.150 1.00 97.94 185 ASP A O 1
ATOM 1411 N N . PHE A 1 186 ? -10.740 5.844 2.383 1.00 98.62 186 PHE A N 1
ATOM 1412 C CA . PHE A 1 186 ? -9.946 4.624 2.481 1.00 98.62 186 PHE A CA 1
ATOM 1413 C C . PHE A 1 186 ? -10.709 3.413 1.935 1.00 98.62 186 PHE A C 1
ATOM 1415 O O . PHE A 1 186 ? -10.142 2.625 1.177 1.00 98.62 186 PHE A O 1
ATOM 1422 N N . GLY A 1 187 ? -11.992 3.281 2.286 1.00 98.50 187 GLY A N 1
ATOM 1423 C CA . GLY A 1 187 ? -12.858 2.221 1.774 1.00 98.50 187 GLY A CA 1
ATOM 1424 C C . GLY A 1 187 ? -12.933 2.209 0.245 1.00 98.50 187 GLY A C 1
ATOM 1425 O O . GLY A 1 187 ? -12.742 1.156 -0.362 1.00 98.50 187 GLY A O 1
ATOM 1426 N N . ALA A 1 188 ? -13.125 3.376 -0.376 1.00 98.50 188 ALA A N 1
ATOM 1427 C CA . ALA A 1 188 ? -13.165 3.521 -1.830 1.00 98.50 188 ALA A CA 1
ATOM 1428 C C . ALA A 1 188 ? -11.830 3.138 -2.492 1.00 98.50 188 ALA A C 1
ATOM 1430 O O . ALA A 1 188 ? -11.815 2.409 -3.486 1.00 98.50 188 ALA A O 1
ATOM 1431 N N . GLY A 1 189 ? -10.702 3.570 -1.920 1.00 98.62 189 GLY A N 1
ATOM 1432 C CA . GLY A 1 189 ? -9.373 3.182 -2.400 1.00 98.62 189 GLY A CA 1
ATOM 1433 C C . GLY A 1 189 ? -9.113 1.677 -2.269 1.00 98.62 189 GLY A C 1
ATOM 1434 O O . GLY A 1 189 ? -8.561 1.050 -3.175 1.00 98.62 189 GLY A O 1
ATOM 1435 N N . LEU A 1 190 ? -9.541 1.061 -1.164 1.00 98.69 190 LEU A N 1
ATOM 1436 C CA . LEU A 1 190 ? -9.357 -0.373 -0.941 1.00 98.69 190 LEU A CA 1
ATOM 1437 C C . LEU A 1 190 ? -10.202 -1.210 -1.910 1.00 98.69 190 LEU A C 1
ATOM 1439 O O . LEU A 1 190 ? -9.716 -2.225 -2.414 1.00 98.69 190 LEU A O 1
ATOM 1443 N N . GLU A 1 191 ? -11.433 -0.789 -2.205 1.00 98.56 191 GLU A N 1
ATOM 1444 C CA . GLU A 1 191 ? -12.285 -1.465 -3.191 1.00 98.56 191 GLU A CA 1
ATOM 1445 C C . GLU A 1 191 ? -11.654 -1.411 -4.589 1.00 98.56 191 GLU A C 1
ATOM 1447 O O . GLU A 1 191 ? -11.540 -2.441 -5.247 1.00 98.56 191 GLU A O 1
ATOM 1452 N N . GLN A 1 192 ? -11.128 -0.256 -5.013 1.00 98.69 192 GLN A N 1
ATOM 1453 C CA . GLN A 1 192 ? -10.415 -0.141 -6.293 1.00 98.69 192 GLN A CA 1
ATOM 1454 C C . GLN A 1 192 ? -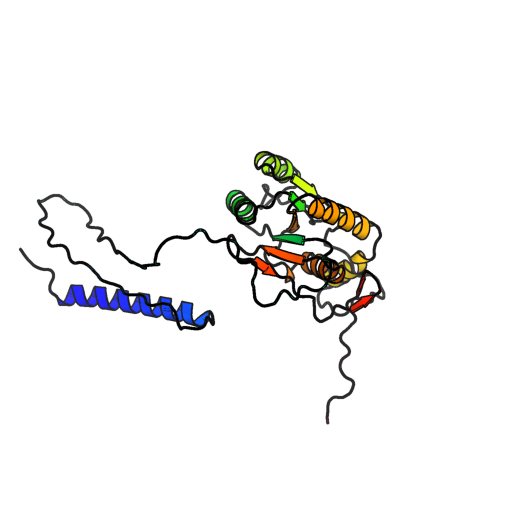9.178 -1.052 -6.361 1.00 98.69 192 GLN A C 1
ATOM 1456 O O . GLN A 1 192 ? -8.976 -1.765 -7.348 1.00 98.69 192 GLN A O 1
ATOM 1461 N N . ALA A 1 193 ? -8.359 -1.074 -5.304 1.00 98.69 193 ALA A N 1
ATOM 1462 C CA . ALA A 1 193 ? -7.170 -1.923 -5.249 1.00 98.69 193 ALA A CA 1
ATOM 1463 C C . ALA A 1 193 ? -7.519 -3.419 -5.297 1.00 98.69 193 ALA A C 1
ATOM 1465 O O . ALA A 1 193 ? -6.851 -4.203 -5.975 1.00 98.69 193 ALA A O 1
ATOM 1466 N N . THR A 1 194 ? -8.571 -3.823 -4.585 1.00 98.56 194 THR A N 1
ATOM 1467 C CA . THR A 1 194 ? -9.012 -5.221 -4.538 1.00 98.56 194 THR A CA 1
ATOM 1468 C C . THR A 1 194 ? -9.737 -5.654 -5.808 1.00 98.56 194 THR A C 1
ATOM 1470 O O . THR A 1 194 ? -9.516 -6.775 -6.259 1.00 98.56 194 THR A O 1
ATOM 1473 N N . ALA A 1 195 ? -10.517 -4.783 -6.452 1.00 98.25 195 ALA A N 1
ATOM 1474 C CA . ALA A 1 195 ? -11.076 -5.037 -7.778 1.00 98.25 195 ALA A CA 1
ATOM 1475 C C . ALA A 1 195 ? -9.962 -5.318 -8.800 1.00 98.25 195 ALA A C 1
ATOM 1477 O O . ALA A 1 195 ? -9.979 -6.351 -9.468 1.00 98.25 195 ALA A O 1
ATOM 1478 N N . MET A 1 196 ? -8.916 -4.484 -8.822 1.00 98.31 196 MET A N 1
ATOM 1479 C CA . MET A 1 196 ? -7.746 -4.712 -9.675 1.00 98.31 196 MET A CA 1
ATOM 1480 C C . MET A 1 196 ? -7.041 -6.041 -9.364 1.00 98.31 196 MET A C 1
ATOM 1482 O O . MET A 1 196 ? -6.626 -6.754 -10.278 1.00 98.31 196 MET A O 1
ATOM 1486 N N . ALA A 1 197 ? -6.940 -6.404 -8.082 1.00 98.19 197 ALA A N 1
ATOM 1487 C CA . ALA A 1 197 ? -6.332 -7.659 -7.648 1.00 98.19 197 ALA A CA 1
ATOM 1488 C C . ALA A 1 197 ? -7.156 -8.912 -8.003 1.00 98.19 197 ALA A C 1
ATOM 1490 O O . ALA A 1 197 ? -6.576 -9.985 -8.161 1.00 98.19 197 ALA A O 1
ATOM 1491 N N . ARG A 1 198 ? -8.482 -8.790 -8.165 1.00 97.69 198 ARG A N 1
ATOM 1492 C CA . ARG A 1 198 ? -9.342 -9.878 -8.671 1.00 97.69 198 ARG A CA 1
ATOM 1493 C C . ARG A 1 198 ? -9.112 -10.146 -10.157 1.00 97.69 198 ARG A C 1
ATOM 1495 O O . ARG A 1 198 ? -9.187 -11.291 -10.583 1.00 97.69 198 ARG A O 1
ATOM 1502 N N . GLU A 1 199 ? -8.809 -9.111 -10.934 1.00 97.12 199 GLU A N 1
ATOM 1503 C CA . GLU A 1 199 ? -8.573 -9.235 -12.377 1.00 97.12 199 GLU A CA 1
ATOM 1504 C C . GLU A 1 199 ? -7.129 -9.616 -12.717 1.00 97.12 199 GLU A C 1
ATOM 1506 O O . GLU A 1 199 ? -6.862 -10.284 -13.717 1.00 97.12 199 GLU A O 1
ATOM 1511 N N . ARG A 1 200 ? -6.164 -9.119 -11.934 1.00 97.31 200 ARG A N 1
ATOM 1512 C CA . ARG A 1 200 ? -4.738 -9.159 -12.272 1.00 97.31 200 ARG A CA 1
ATOM 1513 C C . ARG A 1 200 ? -3.894 -9.369 -11.028 1.00 97.31 200 ARG A C 1
ATOM 1515 O O . ARG A 1 200 ? -4.191 -8.851 -9.955 1.00 97.31 200 ARG A O 1
ATOM 1522 N N . ARG A 1 201 ? -2.743 -10.026 -11.193 1.00 98.56 201 ARG A N 1
ATOM 1523 C CA . ARG A 1 201 ? -1.740 -10.116 -10.126 1.00 98.56 201 ARG A CA 1
ATOM 1524 C C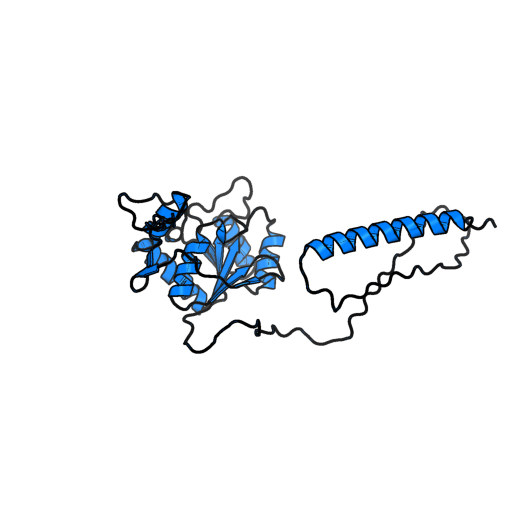 . ARG A 1 201 ? -1.208 -8.719 -9.795 1.00 98.56 201 ARG A C 1
ATOM 1526 O O . ARG A 1 201 ? -0.414 -8.161 -10.553 1.00 98.56 201 ARG A O 1
ATOM 1533 N N . THR A 1 202 ? -1.660 -8.181 -8.668 1.00 98.88 202 THR A N 1
ATOM 1534 C CA . THR A 1 202 ? -1.503 -6.765 -8.321 1.00 98.88 202 THR A CA 1
ATOM 1535 C C . THR A 1 202 ? -0.621 -6.591 -7.096 1.00 98.88 202 THR A C 1
ATOM 1537 O O . THR A 1 202 ? -0.796 -7.305 -6.107 1.00 98.88 202 THR A O 1
ATOM 1540 N N . ALA A 1 203 ? 0.308 -5.633 -7.156 1.00 98.81 203 ALA A N 1
ATOM 1541 C CA . ALA A 1 203 ? 1.165 -5.261 -6.039 1.00 98.81 203 ALA A CA 1
ATOM 1542 C C . ALA A 1 203 ? 0.852 -3.850 -5.514 1.00 98.81 203 ALA A C 1
ATOM 1544 O O . ALA A 1 203 ? 0.949 -2.876 -6.258 1.00 98.81 203 ALA A O 1
ATOM 1545 N N . LEU A 1 204 ? 0.555 -3.725 -4.217 1.00 98.81 204 LEU A N 1
ATOM 1546 C CA . LEU A 1 204 ? 0.526 -2.440 -3.517 1.00 98.81 204 LEU A CA 1
ATOM 1547 C C . LEU A 1 204 ? 1.956 -1.940 -3.291 1.00 98.81 204 LEU A C 1
ATOM 1549 O O . LEU A 1 204 ? 2.763 -2.600 -2.621 1.00 98.81 204 LEU A O 1
ATOM 1553 N N . MET A 1 205 ? 2.264 -0.757 -3.809 1.00 98.62 205 MET A N 1
ATOM 1554 C CA . MET A 1 205 ? 3.597 -0.174 -3.779 1.00 98.62 205 MET A CA 1
ATOM 1555 C C . MET A 1 205 ? 3.700 1.035 -2.845 1.00 98.62 205 MET A C 1
ATOM 1557 O O . MET A 1 205 ? 2.880 1.946 -2.894 1.00 98.62 205 MET A O 1
ATOM 1561 N N . CYS A 1 206 ? 4.768 1.074 -2.041 1.00 97.50 206 CYS A N 1
ATOM 1562 C CA . CYS A 1 206 ? 5.190 2.250 -1.269 1.00 97.50 206 CYS A CA 1
ATOM 1563 C C . CYS A 1 206 ? 6.699 2.519 -1.443 1.00 97.50 206 CYS A C 1
ATOM 1565 O O . CYS A 1 206 ? 7.393 1.798 -2.164 1.00 97.50 206 CYS A O 1
ATOM 1567 N N . ALA A 1 207 ? 7.214 3.552 -0.773 1.00 96.50 207 ALA A N 1
ATOM 1568 C CA . ALA A 1 207 ? 8.621 3.931 -0.800 1.00 96.50 207 ALA A CA 1
ATOM 1569 C C . ALA A 1 207 ? 9.517 3.044 0.069 1.00 96.50 207 ALA A C 1
ATOM 1571 O O . ALA A 1 207 ? 10.596 2.654 -0.365 1.00 96.50 207 ALA A O 1
ATOM 1572 N N . GLU A 1 208 ? 9.096 2.689 1.279 1.00 96.88 208 GLU A N 1
ATOM 1573 C CA . GLU A 1 208 ? 9.914 1.898 2.199 1.00 96.88 208 GLU A CA 1
ATOM 1574 C C . GLU A 1 208 ? 10.092 0.474 1.671 1.00 96.88 208 GLU A C 1
ATOM 1576 O O . GLU A 1 208 ? 9.124 -0.133 1.219 1.00 96.88 208 GLU A O 1
ATOM 1581 N N . ALA A 1 209 ? 11.301 -0.093 1.765 1.00 93.88 209 ALA A N 1
ATOM 1582 C CA . ALA A 1 209 ? 11.552 -1.480 1.362 1.00 93.88 209 ALA A CA 1
ATOM 1583 C C . ALA A 1 209 ? 10.716 -2.461 2.200 1.00 93.88 209 ALA A C 1
ATOM 1585 O O . ALA A 1 209 ? 9.987 -3.298 1.665 1.00 93.88 209 ALA A O 1
ATOM 1586 N N . LEU A 1 210 ? 10.803 -2.311 3.522 1.00 96.00 210 LEU A N 1
ATOM 1587 C CA . LEU A 1 210 ? 10.234 -3.228 4.498 1.00 96.00 210 LEU A CA 1
ATOM 1588 C C . LEU A 1 210 ? 8.775 -2.866 4.780 1.00 96.00 210 LEU A C 1
ATOM 1590 O O . LEU A 1 210 ? 8.460 -1.758 5.217 1.00 96.00 210 LEU A O 1
ATOM 1594 N N . TRP A 1 211 ? 7.872 -3.815 4.536 1.00 97.31 211 TRP A N 1
ATOM 1595 C CA . TRP A 1 211 ? 6.429 -3.594 4.652 1.00 97.31 211 TRP A CA 1
ATOM 1596 C C . TRP A 1 211 ? 6.000 -3.231 6.080 1.00 97.31 211 TRP A C 1
ATOM 1598 O O . TRP A 1 211 ? 5.091 -2.424 6.247 1.00 97.31 211 TRP A O 1
ATOM 1608 N N . TRP A 1 212 ? 6.694 -3.745 7.104 1.00 95.94 212 TRP A N 1
ATOM 1609 C CA . TRP A 1 212 ? 6.400 -3.471 8.517 1.00 95.94 212 TRP A CA 1
ATOM 1610 C C . TRP A 1 212 ? 6.831 -2.082 9.000 1.00 95.94 212 TRP A C 1
ATOM 1612 O O . TRP A 1 212 ? 6.445 -1.678 10.096 1.00 95.94 212 TRP A O 1
ATOM 1622 N N . GLN A 1 213 ? 7.618 -1.352 8.202 1.00 95.81 213 GLN A N 1
ATOM 1623 C CA . GLN A 1 213 ? 8.070 0.010 8.510 1.00 95.81 213 GLN A CA 1
ATOM 1624 C C . GLN A 1 213 ? 7.222 1.092 7.835 1.00 95.81 213 GLN A C 1
ATOM 1626 O O . GLN A 1 213 ? 7.469 2.278 8.037 1.00 95.81 213 GLN A O 1
ATOM 1631 N N . CYS A 1 214 ? 6.198 0.709 7.070 1.00 96.56 214 CYS A N 1
ATOM 1632 C CA . CYS A 1 214 ? 5.297 1.648 6.412 1.00 96.56 214 CYS A CA 1
ATOM 1633 C C . CYS A 1 214 ? 3.830 1.255 6.590 1.00 96.56 214 CYS A C 1
ATOM 1635 O O . CYS A 1 214 ? 3.489 0.202 7.129 1.00 96.56 214 CYS A O 1
ATOM 1637 N N . HIS A 1 215 ? 2.945 2.110 6.090 1.00 97.62 215 HIS A N 1
ATOM 1638 C CA . HIS A 1 215 ? 1.499 1.931 6.180 1.00 97.62 215 HIS A CA 1
ATOM 1639 C C . HIS A 1 215 ? 0.975 0.700 5.415 1.00 97.62 215 HIS A C 1
ATOM 1641 O O . HIS A 1 215 ? -0.120 0.230 5.712 1.00 97.62 215 HIS A O 1
ATOM 1647 N N . ARG A 1 216 ? 1.766 0.109 4.500 1.00 98.06 216 ARG A N 1
ATOM 1648 C CA . ARG A 1 216 ? 1.409 -1.158 3.831 1.00 98.06 216 ARG A CA 1
ATOM 1649 C C . ARG A 1 216 ? 1.122 -2.283 4.826 1.00 98.06 216 ARG A C 1
ATOM 1651 O O . ARG A 1 216 ? 0.296 -3.133 4.520 1.00 98.06 216 ARG A O 1
ATOM 1658 N N . ARG A 1 217 ? 1.748 -2.270 6.012 1.00 98.19 217 ARG A N 1
ATOM 1659 C CA . ARG A 1 217 ? 1.428 -3.201 7.105 1.00 98.19 217 ARG A CA 1
ATOM 1660 C C . ARG A 1 217 ? -0.048 -3.168 7.493 1.00 98.19 217 ARG A C 1
ATOM 1662 O O . ARG A 1 217 ? -0.632 -4.221 7.668 1.00 98.19 217 ARG A O 1
ATOM 1669 N N . LEU A 1 218 ? -0.637 -1.982 7.608 1.00 98.62 218 LEU A N 1
ATOM 1670 C CA . LEU A 1 218 ? -2.003 -1.812 8.103 1.00 98.62 218 LEU A CA 1
ATOM 1671 C C . LEU A 1 218 ? -3.033 -2.154 7.029 1.00 98.62 218 LEU A C 1
ATOM 1673 O O . LEU A 1 218 ? -4.054 -2.769 7.321 1.00 98.62 218 LEU A O 1
ATOM 1677 N N . ILE A 1 219 ? -2.731 -1.824 5.768 1.00 98.75 219 ILE A N 1
ATOM 1678 C CA . ILE A 1 219 ? -3.535 -2.308 4.640 1.00 98.75 219 ILE A CA 1
ATOM 1679 C C . ILE A 1 219 ? -3.514 -3.843 4.614 1.00 98.75 219 ILE A C 1
ATOM 1681 O O . ILE A 1 219 ? -4.558 -4.470 4.468 1.00 98.75 219 ILE A O 1
ATOM 1685 N N . ALA A 1 220 ? -2.333 -4.447 4.782 1.00 98.75 220 ALA A N 1
ATOM 1686 C CA . ALA A 1 220 ? -2.169 -5.896 4.786 1.00 98.75 220 ALA A CA 1
ATOM 1687 C C . ALA A 1 220 ? -2.878 -6.572 5.973 1.00 98.75 220 ALA A C 1
ATOM 1689 O O . ALA A 1 220 ? -3.537 -7.587 5.757 1.00 98.75 220 ALA A O 1
ATOM 1690 N N . ASP A 1 221 ? -2.822 -5.979 7.174 1.00 98.69 221 ASP A N 1
ATOM 1691 C CA . ASP A 1 221 ? -3.546 -6.462 8.357 1.00 98.69 221 ASP A CA 1
ATOM 1692 C C . ASP A 1 221 ? -5.053 -6.549 8.045 1.00 98.69 221 ASP A C 1
ATOM 1694 O O . ASP A 1 221 ? -5.690 -7.583 8.253 1.00 98.69 221 ASP A O 1
ATOM 1698 N N . LEU A 1 222 ? -5.625 -5.474 7.486 1.00 98.69 222 LEU A N 1
ATOM 1699 C CA . LEU A 1 222 ? -7.050 -5.405 7.156 1.00 98.69 222 LEU A CA 1
ATOM 1700 C C . LEU A 1 222 ? -7.445 -6.359 6.029 1.00 98.69 222 LEU A C 1
ATOM 1702 O O . LEU A 1 222 ? -8.506 -6.977 6.089 1.00 98.69 222 LEU A O 1
ATOM 1706 N N . LEU A 1 223 ? -6.612 -6.485 4.996 1.00 98.56 223 LEU A N 1
ATOM 1707 C CA . LEU A 1 223 ? -6.832 -7.442 3.915 1.00 98.56 223 LEU A CA 1
ATOM 1708 C C . LEU A 1 223 ? -6.857 -8.874 4.457 1.00 98.56 223 LEU A C 1
ATOM 1710 O O . LEU A 1 223 ? -7.787 -9.620 4.148 1.00 98.56 223 LEU A O 1
ATOM 1714 N N . LEU A 1 224 ? -5.900 -9.229 5.318 1.00 98.12 224 LEU A N 1
ATOM 1715 C CA . LEU A 1 224 ? -5.844 -10.543 5.952 1.00 98.12 224 LEU A CA 1
ATOM 1716 C C . LEU A 1 224 ? -7.080 -10.802 6.830 1.00 98.12 224 LEU A C 1
ATOM 1718 O O . LEU A 1 224 ? -7.703 -11.854 6.702 1.00 98.12 224 LEU A O 1
ATOM 1722 N N . HIS A 1 225 ? -7.508 -9.817 7.633 1.00 97.88 225 HIS A N 1
ATOM 1723 C CA . HIS A 1 225 ? -8.779 -9.868 8.383 1.00 97.88 225 HIS A CA 1
ATOM 1724 C C . HIS A 1 225 ? -9.990 -10.090 7.463 1.00 97.88 225 HIS A C 1
ATOM 1726 O O . HIS A 1 225 ? -10.892 -10.870 7.763 1.00 97.88 225 HIS A O 1
ATOM 1732 N N . ARG A 1 226 ? -9.981 -9.471 6.278 1.00 97.25 226 ARG A N 1
ATOM 1733 C CA . ARG A 1 226 ? -11.003 -9.640 5.232 1.00 97.25 226 ARG A CA 1
ATOM 1734 C C . ARG A 1 226 ? -10.782 -10.881 4.354 1.00 97.25 226 ARG A C 1
ATOM 1736 O O . ARG A 1 226 ? -11.354 -10.954 3.267 1.00 97.25 226 ARG A O 1
ATOM 1743 N N . ARG A 1 227 ? -10.011 -11.866 4.832 1.00 97.25 227 ARG A N 1
ATOM 1744 C CA . ARG A 1 227 ? -9.747 -13.165 4.185 1.00 97.25 227 ARG A CA 1
ATOM 1745 C C . ARG A 1 227 ? -9.012 -13.076 2.844 1.00 97.25 227 ARG A C 1
ATOM 1747 O O . ARG A 1 227 ? -9.170 -13.952 1.999 1.00 97.25 227 ARG A O 1
ATOM 1754 N N . TRP A 1 228 ? -8.207 -12.039 2.634 1.00 98.12 228 TRP A N 1
ATOM 1755 C CA . TRP A 1 228 ? -7.255 -11.992 1.524 1.00 98.12 228 TRP A CA 1
ATOM 1756 C C . TRP A 1 228 ? -5.926 -12.624 1.921 1.00 98.12 228 TRP A C 1
ATOM 1758 O O . TRP A 1 228 ? -5.451 -12.453 3.041 1.00 98.12 228 TRP A O 1
ATOM 1768 N N . GLN A 1 229 ? -5.271 -13.278 0.968 1.00 98.31 229 GLN A N 1
ATOM 1769 C CA . GLN A 1 229 ? -3.863 -13.632 1.110 1.00 98.31 229 GLN A CA 1
ATOM 1770 C C . GLN A 1 229 ? -2.998 -12.438 0.711 1.00 98.31 229 GLN A C 1
ATOM 1772 O O . GLN A 1 229 ? -3.180 -11.869 -0.367 1.00 98.31 229 GLN A O 1
ATOM 1777 N N . VAL A 1 230 ? -2.039 -12.073 1.565 1.00 98.69 230 VAL A N 1
ATOM 1778 C CA . VAL A 1 230 ? -1.096 -10.986 1.282 1.00 98.69 230 VAL A CA 1
ATOM 1779 C C . VAL A 1 230 ? 0.334 -11.509 1.282 1.00 98.69 230 VAL A C 1
ATOM 1781 O O . VAL A 1 230 ? 0.782 -12.110 2.258 1.00 98.69 230 VAL A O 1
ATOM 1784 N N . LEU A 1 231 ? 1.052 -11.261 0.186 1.00 98.75 231 LEU A N 1
ATOM 1785 C CA . LEU A 1 231 ? 2.439 -11.681 -0.013 1.00 98.75 231 LEU A CA 1
ATOM 1786 C C . LEU A 1 231 ? 3.351 -10.463 -0.214 1.00 98.75 231 LEU A C 1
ATOM 1788 O O . LEU A 1 231 ? 3.095 -9.590 -1.043 1.00 98.75 231 LEU A O 1
ATOM 1792 N N . HIS A 1 232 ? 4.443 -10.385 0.540 1.00 98.69 232 HIS A N 1
ATOM 1793 C CA . HIS A 1 232 ? 5.395 -9.281 0.477 1.00 98.69 232 HIS A CA 1
ATOM 1794 C C . HIS A 1 232 ? 6.619 -9.655 -0.355 1.00 98.69 232 HIS A C 1
ATOM 1796 O O . HIS A 1 232 ? 7.345 -10.579 0.000 1.00 98.69 232 HIS A O 1
ATOM 1802 N N . ILE A 1 233 ? 6.880 -8.903 -1.424 1.00 98.56 233 ILE A N 1
ATOM 1803 C CA . ILE A 1 233 ? 8.079 -9.046 -2.253 1.00 98.56 233 ILE A CA 1
ATOM 1804 C C . ILE A 1 233 ? 9.252 -8.381 -1.531 1.00 98.56 233 ILE A C 1
ATOM 1806 O O . ILE A 1 233 ? 9.247 -7.166 -1.312 1.00 98.56 233 ILE A O 1
ATOM 1810 N N . LEU A 1 234 ? 10.260 -9.179 -1.177 1.00 96.69 234 LEU A N 1
ATOM 1811 C CA . LEU A 1 234 ? 11.491 -8.726 -0.518 1.00 96.69 234 LEU A CA 1
ATOM 1812 C C . LEU A 1 234 ? 12.711 -8.804 -1.453 1.00 96.69 234 LEU A C 1
ATOM 1814 O O . LEU A 1 234 ? 13.654 -8.028 -1.297 1.00 96.69 234 LEU A O 1
ATOM 1818 N N . GLY A 1 235 ? 12.663 -9.685 -2.454 1.00 96.06 235 GLY A N 1
ATOM 1819 C CA . GLY A 1 235 ? 13.680 -9.875 -3.490 1.00 96.06 235 GLY A CA 1
ATOM 1820 C C . GLY A 1 235 ? 13.126 -10.698 -4.656 1.00 96.06 235 GLY A C 1
ATOM 1821 O O . GLY A 1 235 ? 11.954 -11.064 -4.641 1.00 96.06 235 GLY A O 1
ATOM 1822 N N . GLU A 1 236 ? 13.946 -11.014 -5.659 1.00 96.12 236 GLU A N 1
ATOM 1823 C CA . GLU A 1 236 ? 13.500 -11.761 -6.853 1.00 96.12 236 GLU A CA 1
ATOM 1824 C C . GLU A 1 236 ? 13.008 -13.174 -6.515 1.00 96.12 236 GLU A C 1
ATOM 1826 O O . GLU A 1 236 ? 12.035 -13.647 -7.088 1.00 96.12 236 GLU A O 1
ATOM 1831 N N . THR A 1 237 ? 13.615 -13.810 -5.513 1.00 94.44 237 THR A N 1
ATOM 1832 C CA . THR A 1 237 ? 13.226 -15.140 -5.015 1.00 94.44 237 THR A CA 1
ATOM 1833 C C . THR A 1 237 ? 12.646 -15.107 -3.599 1.00 94.44 237 THR A C 1
ATOM 1835 O O . THR A 1 237 ? 12.172 -16.123 -3.098 1.00 94.44 237 THR A O 1
ATOM 1838 N N . ALA A 1 238 ? 12.672 -13.946 -2.938 1.00 95.19 238 ALA A N 1
ATOM 1839 C CA . ALA A 1 238 ? 12.281 -13.798 -1.541 1.00 95.19 238 ALA A CA 1
ATOM 1840 C C . ALA A 1 238 ? 10.889 -13.169 -1.417 1.00 95.19 238 ALA A C 1
ATOM 1842 O O . ALA A 1 238 ? 10.691 -11.989 -1.729 1.00 95.19 238 ALA A O 1
ATOM 1843 N N . VAL A 1 239 ? 9.945 -13.959 -0.903 1.00 97.25 239 VAL A N 1
ATOM 1844 C CA . VAL A 1 239 ? 8.566 -13.558 -0.608 1.00 97.25 239 VAL A CA 1
ATOM 1845 C C . VAL A 1 239 ? 8.232 -13.949 0.824 1.00 97.25 239 VAL A C 1
ATOM 1847 O O . VAL A 1 239 ? 8.648 -15.005 1.293 1.00 97.25 239 VAL A O 1
ATOM 1850 N N . GLN A 1 240 ? 7.471 -13.108 1.518 1.00 97.94 240 GLN A N 1
ATOM 1851 C CA . GLN A 1 240 ? 7.014 -13.380 2.877 1.00 97.94 240 GLN A CA 1
ATOM 1852 C C . GLN A 1 240 ? 5.488 -13.245 2.969 1.00 97.94 240 GLN A C 1
ATOM 1854 O O . GLN A 1 240 ? 4.969 -12.178 2.630 1.00 97.94 240 GLN A O 1
ATOM 1859 N N . PRO A 1 241 ? 4.760 -14.264 3.457 1.00 98.38 241 PRO A N 1
ATOM 1860 C CA . PRO A 1 241 ? 3.356 -14.115 3.817 1.00 98.38 241 PRO A CA 1
ATOM 1861 C C . PRO A 1 241 ? 3.158 -13.084 4.924 1.00 98.38 241 PRO A C 1
ATOM 1863 O O . PRO A 1 241 ? 3.954 -12.999 5.864 1.00 98.38 241 PRO A O 1
ATOM 1866 N N . HIS A 1 242 ? 2.094 -12.298 4.813 1.00 98.38 242 HIS A N 1
ATOM 1867 C CA . HIS A 1 242 ? 1.749 -11.340 5.847 1.00 98.38 242 HIS A CA 1
ATOM 1868 C C . HIS A 1 242 ? 1.346 -12.049 7.142 1.00 98.38 242 HIS A C 1
ATOM 1870 O O . HIS A 1 242 ? 0.612 -13.036 7.125 1.00 98.38 242 HIS A O 1
ATOM 1876 N N . GLN A 1 243 ? 1.804 -11.510 8.267 1.00 97.12 243 GLN A N 1
ATOM 1877 C CA . GLN A 1 243 ? 1.375 -11.925 9.595 1.00 97.12 243 GLN A CA 1
ATOM 1878 C C . GLN A 1 243 ? 0.644 -10.763 10.247 1.00 97.12 243 GLN A C 1
ATOM 1880 O O . GLN A 1 243 ? 1.184 -9.654 10.301 1.00 97.12 243 GLN A O 1
ATOM 1885 N N . LEU A 1 244 ? -0.557 -11.045 10.756 1.00 96.94 244 LEU A N 1
ATOM 1886 C CA . LEU A 1 244 ? -1.382 -10.055 11.431 1.00 96.94 244 LEU A CA 1
ATOM 1887 C C . LEU A 1 244 ? -0.621 -9.458 12.619 1.00 96.94 244 LEU A C 1
ATOM 1889 O O . LEU A 1 244 ? -0.003 -10.170 13.413 1.00 96.94 244 LEU A O 1
ATOM 1893 N N . ASN A 1 245 ? -0.687 -8.140 12.762 1.00 96.56 245 ASN A N 1
ATOM 1894 C CA . ASN A 1 245 ? -0.178 -7.458 13.940 1.00 96.56 245 ASN A CA 1
ATOM 1895 C C . ASN A 1 245 ? -0.824 -8.012 15.227 1.00 96.56 245 ASN A C 1
ATOM 1897 O O . ASN A 1 245 ? -2.044 -8.037 15.353 1.00 96.56 245 ASN A O 1
ATOM 1901 N N . ALA A 1 246 ? -0.002 -8.379 16.216 1.00 95.56 246 ALA A N 1
ATOM 1902 C CA . ALA A 1 246 ? -0.452 -8.911 17.505 1.00 95.56 246 ALA A CA 1
ATOM 1903 C C . ALA A 1 246 ? -1.393 -7.968 18.282 1.00 95.56 246 ALA A C 1
ATOM 1905 O O . ALA A 1 246 ? -2.201 -8.429 19.092 1.00 95.56 246 ALA A O 1
ATOM 1906 N N . ASP A 1 247 ? -1.315 -6.659 18.037 1.00 96.00 247 ASP A N 1
ATOM 1907 C CA . ASP A 1 247 ? -2.187 -5.662 18.663 1.00 96.00 247 ASP A CA 1
ATOM 1908 C C . ASP A 1 247 ? -3.494 -5.425 17.878 1.00 96.00 247 ASP A C 1
ATOM 1910 O O . ASP A 1 247 ? -4.371 -4.722 18.372 1.00 96.00 247 ASP A O 1
ATOM 1914 N N . ALA A 1 248 ? -3.658 -5.992 16.674 1.00 97.12 248 ALA A N 1
ATOM 1915 C CA . ALA A 1 248 ? -4.877 -5.821 15.883 1.00 97.12 248 ALA A CA 1
ATOM 1916 C C . ALA A 1 248 ? -6.069 -6.514 16.559 1.00 97.12 248 ALA A C 1
ATOM 1918 O O . ALA A 1 248 ? -5.973 -7.657 17.017 1.00 97.12 248 ALA A O 1
ATOM 1919 N N . ARG A 1 249 ? -7.207 -5.824 16.628 1.00 97.56 249 ARG A N 1
ATOM 1920 C CA . ARG A 1 249 ? -8.467 -6.344 17.164 1.00 97.56 249 ARG A CA 1
ATOM 1921 C C . ARG A 1 249 ? -9.596 -6.109 16.161 1.00 97.56 249 ARG A C 1
ATOM 1923 O O . ARG A 1 249 ? -9.735 -4.987 15.675 1.00 97.56 249 ARG A O 1
ATOM 1930 N N . PRO A 1 250 ? -10.396 -7.140 15.847 1.00 97.31 250 PRO A N 1
ATOM 1931 C CA . PRO A 1 250 ? -11.494 -7.010 14.902 1.00 97.31 250 PRO A CA 1
ATOM 1932 C C . PRO A 1 250 ? -12.645 -6.186 15.480 1.00 97.31 250 PRO A C 1
ATOM 1934 O O . PRO A 1 250 ? -13.052 -6.389 16.623 1.00 97.31 250 PRO A O 1
ATOM 1937 N N . VAL A 1 251 ? -13.203 -5.298 14.657 1.00 96.00 251 VAL A N 1
ATOM 1938 C CA . VAL A 1 251 ? -14.466 -4.589 14.907 1.00 96.00 251 VAL A CA 1
ATOM 1939 C C . VAL A 1 251 ? -15.291 -4.680 13.627 1.00 96.00 251 VAL A C 1
ATOM 1941 O O . VAL A 1 251 ? -15.100 -3.920 12.680 1.00 96.00 251 VAL A O 1
ATOM 1944 N N . GLY A 1 252 ? -16.167 -5.684 13.553 1.00 94.94 252 GLY A N 1
ATOM 1945 C CA . GLY A 1 252 ? -16.890 -6.001 12.321 1.00 94.94 252 GLY A CA 1
ATOM 1946 C C . GLY A 1 252 ? -15.932 -6.300 11.160 1.00 94.94 252 GLY A C 1
ATOM 1947 O O . GLY A 1 252 ? -15.112 -7.217 11.233 1.00 94.94 252 GLY A O 1
ATOM 1948 N N . ARG A 1 253 ? -16.030 -5.519 10.077 1.00 93.75 253 ARG A N 1
ATOM 1949 C CA . ARG A 1 253 ? -15.162 -5.646 8.888 1.00 93.75 253 ARG A CA 1
ATOM 1950 C C . ARG A 1 253 ? -13.864 -4.840 8.977 1.00 93.75 253 ARG A C 1
ATOM 1952 O O . ARG A 1 253 ? -13.074 -4.892 8.030 1.00 93.75 253 ARG A O 1
ATOM 1959 N N . ASP A 1 254 ? -13.651 -4.137 10.081 1.00 97.19 254 ASP A N 1
ATOM 1960 C CA . ASP A 1 254 ? -12.516 -3.247 10.299 1.00 97.19 254 ASP A CA 1
ATOM 1961 C C . ASP A 1 254 ? -11.619 -3.751 11.434 1.00 97.19 254 ASP A C 1
ATOM 1963 O O . ASP A 1 254 ? -11.899 -4.764 12.084 1.00 97.19 254 ASP A O 1
ATOM 1967 N N . LEU A 1 255 ? -10.511 -3.043 11.642 1.00 97.69 255 LEU A N 1
ATOM 1968 C CA . LEU A 1 255 ? -9.536 -3.316 12.689 1.00 97.69 255 LEU A CA 1
ATOM 1969 C C . LEU A 1 255 ? -9.307 -2.065 13.532 1.00 97.69 255 LEU A C 1
ATOM 1971 O O . LEU A 1 255 ? -9.200 -0.962 12.998 1.00 97.69 255 LEU A O 1
ATOM 1975 N N . ILE A 1 256 ? -9.153 -2.269 14.836 1.00 97.62 256 ILE A N 1
ATOM 1976 C CA . ILE A 1 256 ? -8.595 -1.279 15.758 1.00 97.62 256 ILE A CA 1
ATOM 1977 C C . ILE A 1 256 ? -7.336 -1.834 16.427 1.00 97.62 256 ILE A C 1
ATOM 1979 O O . ILE A 1 256 ? -7.120 -3.045 16.473 1.00 97.62 256 ILE A O 1
ATOM 1983 N N . TYR A 1 257 ? -6.513 -0.946 16.976 1.00 97.50 257 TYR A N 1
ATOM 1984 C CA . TYR A 1 257 ? -5.257 -1.284 17.647 1.00 97.50 257 TYR A CA 1
ATOM 1985 C C . TYR A 1 257 ? -5.235 -0.676 19.061 1.00 97.50 257 TYR A C 1
ATOM 1987 O O . TYR A 1 257 ? -4.566 0.339 19.273 1.00 97.50 257 TYR A O 1
ATOM 1995 N N . PRO A 1 258 ? -5.993 -1.231 20.025 1.00 96.06 258 PRO A N 1
ATOM 1996 C CA . PRO A 1 258 ? -6.204 -0.609 21.330 1.00 96.06 258 PRO A CA 1
ATOM 1997 C C . PRO A 1 258 ? -4.907 -0.511 22.140 1.00 96.06 258 PRO A C 1
ATOM 1999 O O . PRO A 1 258 ? -4.036 -1.367 21.987 1.00 96.06 258 PRO A O 1
ATOM 2002 N N . PRO A 1 259 ? -4.767 0.493 23.029 1.00 92.50 259 PRO A N 1
ATOM 2003 C CA . PRO A 1 259 ? -3.618 0.588 23.922 1.00 92.50 259 PRO A CA 1
ATOM 2004 C C . PRO A 1 259 ? -3.356 -0.742 24.633 1.00 92.50 259 PRO A C 1
ATOM 2006 O O . PRO A 1 259 ? -4.285 -1.382 25.133 1.00 92.50 259 PRO A O 1
ATOM 2009 N N . ARG A 1 260 ? -2.084 -1.151 24.708 1.00 85.56 260 ARG A N 1
ATOM 2010 C CA . ARG A 1 260 ? -1.702 -2.309 25.520 1.00 85.56 260 ARG A CA 1
ATOM 2011 C C . ARG A 1 260 ? -2.087 -2.025 26.969 1.00 85.56 260 ARG A C 1
ATOM 2013 O O . ARG A 1 260 ? -1.565 -1.087 27.567 1.00 85.56 260 ARG A O 1
ATOM 2020 N N . GLN A 1 261 ? -2.985 -2.832 27.523 1.00 74.12 261 GLN A N 1
ATOM 2021 C CA . GLN A 1 261 ? -3.251 -2.809 28.955 1.00 74.12 261 GLN A CA 1
ATOM 2022 C C . GLN A 1 261 ? -1.980 -3.282 29.663 1.00 74.12 261 GLN A C 1
ATOM 2024 O O . GLN A 1 261 ? -1.529 -4.408 29.455 1.00 74.12 261 GLN A O 1
ATOM 2029 N N . VAL A 1 262 ? -1.369 -2.409 30.461 1.00 61.75 262 VAL A N 1
ATOM 2030 C CA . VAL A 1 262 ? -0.340 -2.836 31.409 1.00 61.75 262 VAL A CA 1
ATOM 2031 C C . VAL A 1 262 ? -1.086 -3.633 32.472 1.00 61.75 262 VAL A C 1
ATOM 2033 O O . VAL A 1 262 ? -2.012 -3.104 33.085 1.00 61.75 262 VAL A O 1
ATOM 2036 N N . GLY A 1 263 ? -0.770 -4.921 32.614 1.00 57.78 263 GLY A N 1
ATOM 2037 C CA . GLY A 1 263 ? -1.436 -5.777 33.590 1.00 57.78 263 GLY A CA 1
ATOM 2038 C C . GLY A 1 263 ? -1.382 -5.135 34.976 1.00 57.78 263 GLY A C 1
ATOM 2039 O O . GLY A 1 263 ? -0.306 -4.805 35.461 1.00 57.78 263 GLY A O 1
ATOM 2040 N N . LEU A 1 264 ? -2.544 -4.967 35.608 1.00 57.78 264 LEU A N 1
ATOM 2041 C CA . LEU A 1 264 ? -2.700 -4.425 36.966 1.00 57.78 264 LEU A CA 1
ATOM 2042 C C . LEU A 1 264 ? -2.137 -5.347 38.066 1.00 57.78 264 LEU A C 1
ATOM 2044 O O . LEU A 1 264 ? -2.223 -5.021 39.244 1.00 57.78 264 LEU A O 1
ATOM 2048 N 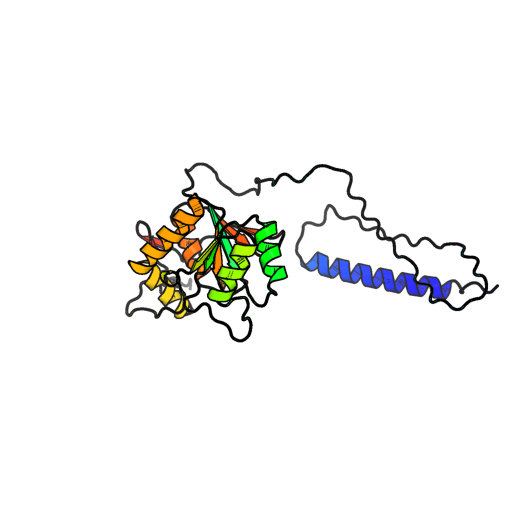N . PHE A 1 265 ? -1.541 -6.478 37.689 1.00 58.91 265 PHE A N 1
ATOM 2049 C CA . PHE A 1 265 ? -0.971 -7.462 38.597 1.00 58.91 265 PHE A CA 1
ATOM 2050 C C . PHE A 1 265 ? 0.499 -7.696 38.242 1.00 58.91 265 PHE A C 1
ATOM 2052 O O . PHE A 1 265 ? 0.846 -8.655 37.555 1.00 58.91 265 PHE A O 1
ATOM 2059 N N . SER A 1 266 ? 1.373 -6.810 38.717 1.00 48.34 266 SER A N 1
ATOM 2060 C CA . SER A 1 266 ? 2.748 -7.217 39.004 1.00 48.34 266 SER A CA 1
ATOM 2061 C C . SER A 1 266 ? 2.681 -8.101 40.245 1.00 48.34 266 SER A C 1
ATOM 2063 O O . SER A 1 266 ? 2.263 -7.630 41.302 1.00 48.34 266 SER A O 1
ATOM 2065 N N . ALA A 1 267 ? 3.011 -9.386 40.098 1.00 49.09 267 ALA A N 1
ATOM 2066 C CA . ALA A 1 267 ? 3.220 -10.275 41.234 1.00 49.09 267 ALA A CA 1
ATOM 2067 C C . ALA A 1 267 ? 4.256 -9.627 42.167 1.00 49.09 267 ALA A C 1
ATOM 2069 O O . ALA A 1 267 ? 5.315 -9.200 41.697 1.00 49.09 267 ALA A O 1
ATOM 2070 N N . GLY A 1 268 ? 3.864 -9.463 43.431 1.00 47.81 268 GLY A N 1
ATOM 2071 C CA . GLY A 1 268 ? 4.704 -8.914 44.495 1.00 47.81 268 GLY A CA 1
ATOM 2072 C C . GLY A 1 268 ? 5.829 -9.843 44.918 1.00 47.81 268 GLY A C 1
ATOM 2073 O O . GLY A 1 268 ? 5.872 -10.999 44.439 1.00 47.81 268 GLY A O 1
#